Protein AF-A0A376ZEQ1-F1 (afdb_monomer)

Radius of gyration: 21.0 Å; Cα contacts (8 Å, |Δi|>4): 252; chains: 1; bounding box: 46×49×66 Å

InterPro domains:
  IPR057545 Protein-arginine N-acetylglucosaminyltransferase SseK/NleB [PF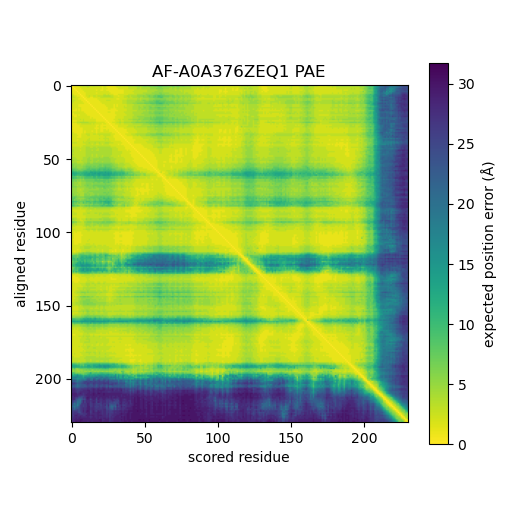24688] (1-207)

Organism: Escherichia coli (NCBI:txid562)

Nearest PDB structures (foldseek):
  6aci-assembly1_A  TM=9.675E-01  e=4.247E-22  Escherichia coli O127:H6 str. E2348/69
  5h60-assembly1_A  TM=9.487E-01  e=3.099E-20  Escherichia coli
  6dus-assembly1_A  TM=9.358E-01  e=6.797E-20  Salmonella ent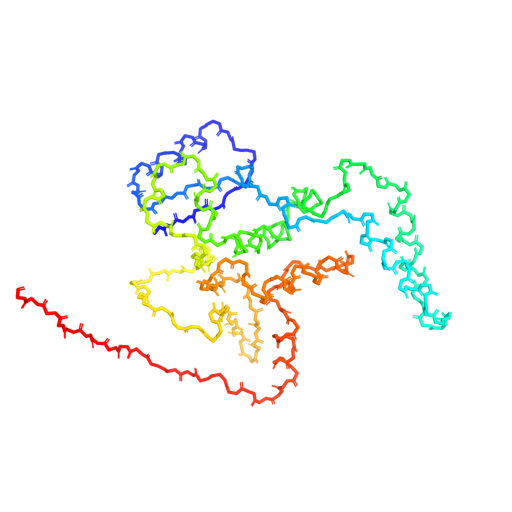erica subsp. enterica serovar Typhimurium str. SL1344
  7ym7-assembly1_A  TM=9.327E-01  e=6.797E-20  Salmonella enterica
  7ym7-assembly2_B  TM=9.592E-01  e=1.661E-17  Salmonella enterica

pLDDT: mean 82.69, std 20.68, range [21.88, 97.75]

Secondary structure (DSSP, 8-state):
-EEEEE-S---HHHHHHHHHHHHH-TTEEEEEGGGS--GGG---HHHHHHHHHHHHHTS-GGG--HHHHHHHHHHHHH--TTT--HHHHHHT--SHHHHHHHHHHHHHHTTHHHHTS--GGGTT--TTEEEEEE-TT----S-------GGGEEEEEEEETTEEEEEEEEEEEEETT-HHHHHHHHHHHH-TT--GGGGSS-HHHHHHTT-TT-----------------

Mean predicted aligned error: 8.49 Å

Sequence (230 aa):
MIGIFVDGDFSVNQKTAFSKLERDFENVMIIYREDVDFSMYDRKLSDIYHDIICEQRLRTEDKRDEYLLNLLEKELREISKAQDSLISMYAKKRNHAWFDFFRNLALLKAGEIFRCTYNTKNHGISFGEGCIYLDMDMILTGKLGTIYAPDGISMHVDRRNDSVNIENSAIIVNRSNHPALLEGLSFMHSKVDAHPIMMVWGKELRNILILHHCIIIIIFVTLLSLTTLI

Foldseek 3Di:
DAEDEDEDDDDPVRVVVQVVVCVVDVPYDYFYPVLDDLVVLKAFVLVLLVVVLVVLVPDDPVPHPPVSNVVSVVCNVPDDPQRRIPLSVLCPDDDVLVVLQVVLSCQLCALVSRVSDPDPSNVPRDAFAGHKAAAPPPDDPDDPPDDDDVLQKDFDWDDDPPDTDTFHRIIIGGTHNRVLLVQLSVVVSNDPPDRSRCSNCHPVVVVVVVDDDDDDDDDDDDDDDDDDDD

Solvent-accessible surface area (backbone atoms only — not comparable to full-atom values): 13918 Å² total; per-residue (Å²): 125,45,79,46,79,42,81,77,96,68,51,72,68,54,54,52,49,51,57,44,49,35,68,78,31,80,55,40,42,82,41,50,56,88,62,48,88,57,69,93,77,50,47,45,45,56,59,38,42,50,52,49,48,53,58,41,68,72,40,57,78,96,72,36,58,64,66,59,45,56,50,42,57,49,50,59,73,69,60,45,83,93,55,46,25,49,56,56,53,38,71,71,48,92,50,70,61,27,54,40,40,52,51,52,53,46,47,35,37,17,32,46,52,59,65,52,45,97,57,82,81,50,79,85,67,53,88,57,28,28,38,76,49,65,40,95,83,66,80,78,90,67,85,83,77,86,82,87,43,70,101,33,46,48,64,32,71,48,72,60,91,94,45,78,43,84,41,84,54,25,39,36,35,57,28,32,59,38,65,55,52,49,48,9,49,52,49,48,60,70,37,95,84,59,56,43,71,52,20,78,46,13,73,68,55,52,51,56,71,67,44,82,85,72,85,78,81,80,90,86,84,90,82,87,81,90,83,80,94,129

Structure (mmCIF, N/CA/C/O backbone):
data_AF-A0A376ZEQ1-F1
#
_entry.id   AF-A0A376ZEQ1-F1
#
loop_
_atom_site.group_PDB
_atom_site.id
_atom_site.type_symbol
_atom_site.label_atom_id
_atom_site.label_alt_id
_atom_site.label_comp_id
_atom_site.label_asym_id
_atom_site.label_entity_id
_atom_site.label_seq_id
_atom_site.pdbx_PDB_ins_code
_atom_site.Cartn_x
_atom_site.Cartn_y
_atom_site.Cartn_z
_atom_site.occupancy
_atom_site.B_iso_or_equiv
_atom_site.auth_seq_id
_atom_site.auth_comp_id
_atom_site.auth_asym_id
_atom_site.auth_atom_id
_atom_site.pdbx_PDB_model_num
ATOM 1 N N . MET A 1 1 ? -10.058 -5.603 17.075 1.00 87.06 1 MET A N 1
ATOM 2 C CA . MET A 1 1 ? -9.401 -4.283 16.968 1.00 87.06 1 MET A CA 1
ATOM 3 C C . MET A 1 1 ? -9.860 -3.610 15.683 1.00 87.06 1 MET A C 1
ATOM 5 O O . MET A 1 1 ? -10.092 -4.323 14.715 1.00 87.06 1 MET A O 1
ATOM 9 N N . ILE A 1 2 ? -10.029 -2.288 15.683 1.00 91.62 2 ILE A N 1
ATOM 10 C CA . ILE A 1 2 ? -10.367 -1.458 14.517 1.00 91.62 2 ILE A CA 1
ATOM 11 C C . ILE A 1 2 ? -9.251 -0.422 14.370 1.00 91.62 2 ILE A C 1
ATOM 13 O O . ILE A 1 2 ? -9.109 0.462 15.212 1.00 91.62 2 ILE A O 1
ATOM 17 N N . GLY A 1 3 ? -8.435 -0.563 13.328 1.00 92.12 3 GLY A N 1
ATOM 18 C CA . GLY A 1 3 ? -7.351 0.368 13.024 1.00 92.12 3 GLY A CA 1
ATOM 19 C C . GLY A 1 3 ? -7.810 1.423 12.030 1.00 92.12 3 GLY A C 1
ATOM 20 O O . GLY A 1 3 ? -8.368 1.081 10.992 1.00 92.12 3 GLY A O 1
ATOM 21 N N . ILE A 1 4 ? -7.554 2.692 12.333 1.00 94.44 4 ILE A N 1
ATOM 22 C CA . ILE A 1 4 ? -7.770 3.812 11.419 1.00 94.44 4 ILE A CA 1
ATOM 23 C C . ILE A 1 4 ? -6.392 4.323 11.011 1.00 94.44 4 ILE A C 1
ATOM 25 O O . ILE A 1 4 ? -5.702 4.987 11.786 1.00 94.44 4 ILE A O 1
ATOM 29 N N . PHE A 1 5 ? -5.982 3.961 9.799 1.00 93.81 5 PHE A N 1
ATOM 30 C CA . PHE A 1 5 ? -4.706 4.364 9.223 1.00 93.81 5 PHE A CA 1
ATOM 31 C C . PHE A 1 5 ? -4.822 5.770 8.630 1.00 93.81 5 PHE A C 1
ATOM 33 O O . PHE A 1 5 ? -5.616 5.998 7.717 1.00 93.81 5 PHE A O 1
ATOM 40 N N . VAL A 1 6 ? -4.056 6.718 9.168 1.00 93.06 6 VAL A N 1
ATOM 41 C CA . VAL A 1 6 ? -4.158 8.144 8.842 1.00 93.06 6 VAL A CA 1
ATOM 42 C C . VAL A 1 6 ? -2.819 8.722 8.411 1.00 93.06 6 VAL A C 1
ATOM 44 O O . VAL A 1 6 ? -1.751 8.288 8.839 1.00 93.06 6 VAL A O 1
ATOM 47 N N . ASP A 1 7 ? -2.883 9.755 7.585 1.00 91.12 7 ASP A N 1
ATOM 48 C CA . ASP A 1 7 ? -1.730 10.531 7.155 1.00 91.12 7 ASP A CA 1
ATOM 49 C C . ASP A 1 7 ? -2.173 11.951 6.807 1.00 91.12 7 ASP A C 1
ATOM 51 O O . ASP A 1 7 ? -3.304 12.167 6.363 1.00 91.12 7 ASP A O 1
ATOM 55 N N . GLY A 1 8 ? -1.282 12.910 7.006 1.00 89.00 8 GLY A N 1
ATOM 56 C CA . GLY A 1 8 ? -1.544 14.318 6.769 1.00 89.00 8 GLY A CA 1
ATOM 57 C C . GLY A 1 8 ? -0.894 15.219 7.809 1.00 89.00 8 GLY A C 1
ATOM 58 O O . GLY A 1 8 ? -0.526 14.797 8.906 1.00 89.00 8 GLY A O 1
ATOM 59 N N . ASP A 1 9 ? -0.796 16.498 7.458 1.00 92.38 9 ASP A N 1
ATOM 60 C CA . ASP A 1 9 ? -0.344 17.546 8.369 1.00 92.38 9 ASP A CA 1
ATOM 61 C C . ASP A 1 9 ? -1.482 17.925 9.332 1.00 92.38 9 ASP A C 1
ATOM 63 O O . ASP A 1 9 ? -2.241 18.874 9.119 1.00 92.38 9 ASP A O 1
ATOM 67 N N . PHE A 1 10 ? -1.680 17.088 10.352 1.00 93.06 10 PHE A N 1
ATOM 68 C CA . PHE A 1 10 ?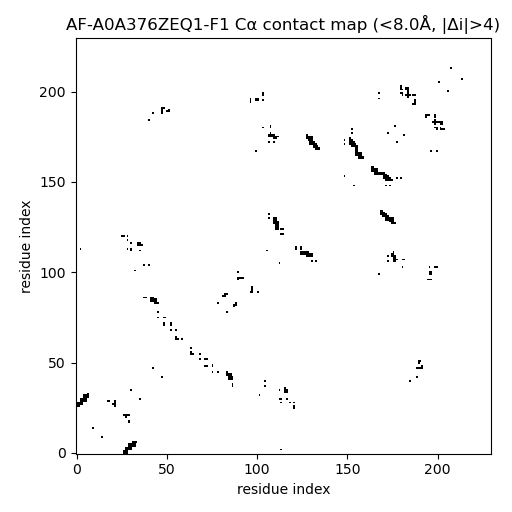 -2.728 17.278 11.347 1.00 93.06 10 PHE A CA 1
ATOM 69 C C . PHE A 1 10 ? -2.304 18.286 12.416 1.00 93.06 10 PHE A C 1
ATOM 71 O O . PHE A 1 10 ? -1.304 18.105 13.116 1.00 93.06 10 PHE A O 1
ATOM 78 N N . SER A 1 11 ? -3.148 19.291 12.635 1.00 96.50 11 SER A N 1
ATOM 79 C CA . SER A 1 11 ? -3.031 20.223 13.757 1.00 96.50 11 SER A CA 1
ATOM 80 C C . SER A 1 11 ? -3.104 19.513 15.115 1.00 96.50 11 SER A C 1
ATOM 82 O O . SER A 1 11 ? -3.676 18.428 15.258 1.00 96.50 11 SER A O 1
ATOM 84 N N . VAL A 1 12 ? -2.610 20.183 16.161 1.00 96.88 12 VAL A N 1
ATOM 85 C CA . VAL A 1 12 ? -2.694 19.700 17.553 1.00 96.88 12 VAL A CA 1
ATOM 86 C C . VAL A 1 12 ? -4.138 19.373 17.956 1.00 96.88 12 VAL A C 1
ATOM 88 O O . VAL A 1 12 ? -4.383 18.355 18.603 1.00 96.88 12 VAL A O 1
ATOM 91 N N . ASN A 1 13 ? -5.109 20.184 17.527 1.00 97.75 13 ASN A N 1
ATOM 92 C CA . ASN A 1 13 ? -6.523 19.961 17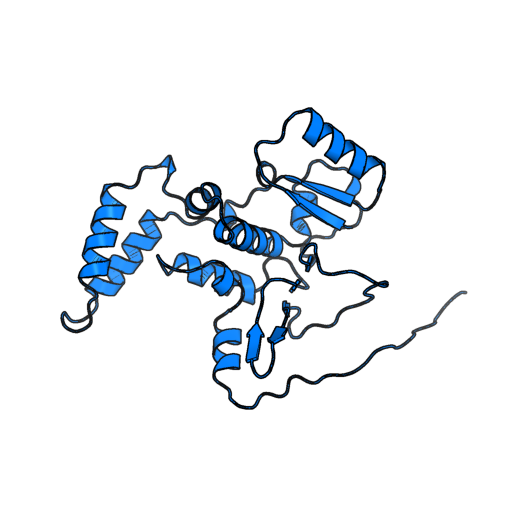.833 1.00 97.75 13 ASN A CA 1
ATOM 93 C C . ASN A 1 13 ? -7.077 18.709 17.138 1.00 97.75 13 ASN A C 1
ATOM 95 O O . ASN A 1 13 ? -7.833 17.960 17.753 1.00 97.75 13 ASN A O 1
ATOM 99 N N . GLN A 1 14 ? -6.672 18.441 15.891 1.00 95.19 14 GLN A N 1
ATOM 100 C CA . GLN A 1 14 ? -7.052 17.213 15.182 1.00 95.19 14 GLN A CA 1
ATOM 101 C C . GLN A 1 14 ? -6.444 15.976 15.850 1.00 95.19 14 GLN A C 1
ATOM 103 O O . GLN A 1 14 ? -7.169 15.023 16.128 1.00 95.19 14 GLN A O 1
ATOM 108 N N . LYS A 1 15 ? -5.154 16.017 16.212 1.00 94.81 15 LYS A N 1
ATOM 109 C CA . LYS A 1 15 ? -4.507 14.925 16.964 1.00 94.81 15 LYS A CA 1
ATOM 110 C C . LYS A 1 15 ? -5.169 14.701 18.331 1.00 94.81 15 LYS A C 1
ATOM 112 O O . LYS A 1 15 ? -5.399 13.566 18.728 1.00 94.81 15 LYS A O 1
ATOM 117 N N . THR A 1 16 ? -5.578 15.774 19.011 1.00 97.19 16 THR A N 1
ATOM 118 C CA . THR A 1 16 ? -6.338 15.689 20.273 1.00 97.19 16 THR A CA 1
ATOM 119 C C . THR A 1 16 ? -7.706 15.028 20.075 1.00 97.19 16 THR A C 1
ATOM 121 O O . THR A 1 16 ? -8.135 14.232 20.913 1.00 97.19 16 THR A O 1
ATOM 124 N N . ALA A 1 17 ? -8.393 15.321 18.966 1.00 96.62 17 ALA A N 1
ATOM 125 C CA . ALA A 1 17 ? -9.656 14.674 18.618 1.00 96.62 17 ALA A CA 1
ATOM 126 C C . ALA A 1 17 ? -9.471 13.177 18.318 1.00 96.62 17 ALA A C 1
ATOM 128 O O . ALA A 1 17 ? -10.264 12.367 18.792 1.00 96.62 17 ALA A O 1
ATOM 129 N N . PHE A 1 18 ? -8.394 12.797 17.624 1.00 94.31 18 PHE A N 1
ATOM 130 C CA . PHE A 1 18 ? -8.013 11.397 17.418 1.00 94.31 18 PHE A CA 1
ATOM 131 C C . PHE A 1 18 ? -7.769 10.664 18.743 1.00 94.31 18 PHE A C 1
ATOM 133 O O . PHE A 1 18 ? -8.375 9.623 18.983 1.00 94.31 18 PHE A O 1
ATOM 140 N N . SER A 1 19 ? -7.008 11.252 19.669 1.00 93.56 19 SER A N 1
ATOM 141 C CA . SER A 1 19 ? -6.815 10.666 21.004 1.00 93.56 19 SER A CA 1
ATOM 142 C C . SER A 1 19 ? -8.103 10.615 21.833 1.00 93.56 19 SER A C 1
ATOM 144 O O . SER A 1 19 ? -8.251 9.769 22.714 1.00 93.56 19 SER A O 1
ATOM 146 N N . LYS A 1 20 ? -9.057 11.526 21.602 1.00 96.19 20 LYS A N 1
ATOM 147 C CA . LYS A 1 20 ? -10.392 11.420 22.202 1.00 96.19 20 LYS A CA 1
ATOM 148 C C . LYS A 1 20 ? -11.159 10.232 21.616 1.00 96.19 20 LYS A C 1
ATOM 150 O O . LYS A 1 20 ? -11.695 9.462 22.399 1.00 96.19 20 LYS A O 1
ATOM 155 N N . LEU A 1 21 ? -11.137 10.037 20.297 1.00 93.62 21 LEU A N 1
ATOM 156 C CA . LEU A 1 21 ? -11.783 8.894 19.645 1.00 93.62 21 LEU A CA 1
ATOM 157 C C . LEU A 1 21 ? -11.259 7.556 20.188 1.00 93.62 21 LEU A C 1
ATOM 159 O O . LEU A 1 21 ? -12.050 6.674 20.503 1.00 93.62 21 LEU A O 1
ATOM 163 N N . GLU A 1 22 ? -9.943 7.423 20.370 1.00 91.94 22 GLU A N 1
ATOM 164 C CA . GLU A 1 22 ? -9.367 6.219 20.982 1.00 91.94 22 GLU A CA 1
ATOM 165 C C . GLU A 1 22 ? -9.809 6.036 22.439 1.00 91.94 22 GLU A C 1
ATOM 167 O O . GLU A 1 22 ? -9.972 4.910 22.893 1.00 91.94 22 GLU A O 1
ATOM 172 N N . ARG A 1 23 ? -10.014 7.106 23.212 1.00 92.94 23 ARG A N 1
ATOM 173 C CA . ARG A 1 23 ? -10.520 6.977 24.591 1.00 92.94 23 ARG A CA 1
ATOM 174 C C . ARG A 1 23 ? -12.000 6.612 24.635 1.00 92.94 23 ARG A C 1
ATOM 176 O O . ARG A 1 23 ? -12.388 5.819 25.485 1.00 92.94 23 ARG A O 1
ATOM 183 N N . ASP A 1 24 ? -12.791 7.178 23.730 1.00 96.38 24 ASP A N 1
ATOM 184 C CA . ASP A 1 24 ? -14.235 6.956 23.659 1.00 96.38 24 ASP A CA 1
ATOM 185 C C . ASP A 1 24 ? -14.558 5.529 23.164 1.00 96.38 24 ASP A C 1
ATOM 187 O O . ASP A 1 24 ? -15.575 4.958 23.557 1.00 96.38 24 ASP A O 1
ATOM 191 N N . PHE A 1 25 ? -13.676 4.922 22.356 1.00 91.56 25 PHE A N 1
ATOM 192 C CA . PHE A 1 25 ? -13.840 3.565 21.827 1.00 91.56 25 PHE A CA 1
ATOM 193 C C . PHE A 1 25 ? -12.608 2.693 22.095 1.00 91.56 25 PHE A C 1
ATOM 195 O O . PHE A 1 25 ? -11.565 2.814 21.449 1.00 91.56 25 PHE A O 1
ATOM 202 N N . GLU A 1 26 ? -12.738 1.753 23.034 1.00 88.88 26 GLU A N 1
ATOM 203 C CA . GLU A 1 26 ? -11.629 0.908 23.493 1.00 88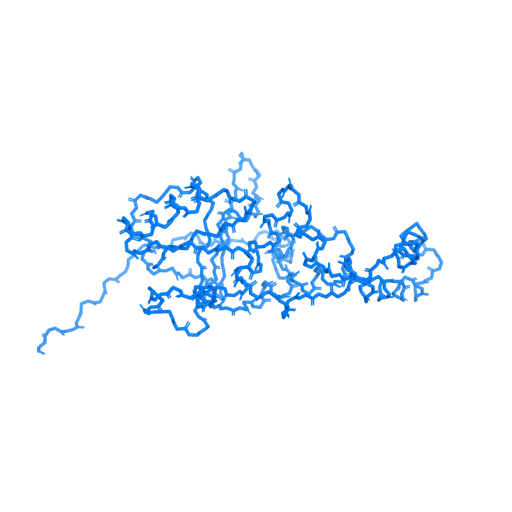.88 26 GLU A CA 1
ATOM 204 C C . GLU A 1 26 ? -10.968 0.119 22.355 1.00 88.88 26 GLU A C 1
ATOM 206 O O 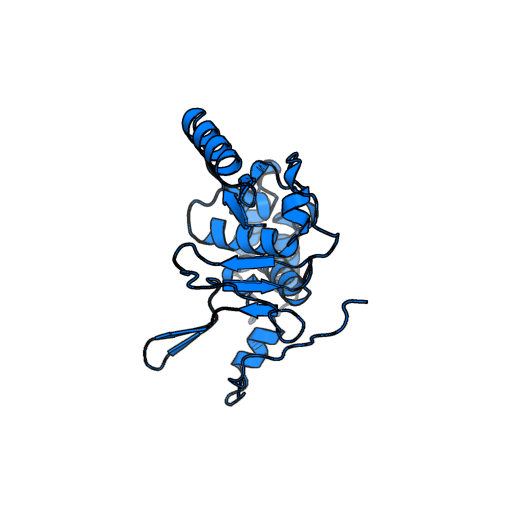. GLU A 1 26 ? -9.743 0.061 22.276 1.00 88.88 26 GLU A O 1
ATOM 211 N N . ASN A 1 27 ? -11.768 -0.411 21.432 1.00 87.38 27 ASN A N 1
ATOM 212 C CA . ASN A 1 27 ? -11.316 -1.227 20.310 1.00 87.38 27 ASN A CA 1
ATOM 213 C C . ASN A 1 27 ? -10.811 -0.423 19.098 1.00 87.38 27 ASN A C 1
ATOM 215 O O . ASN A 1 27 ? -10.426 -1.060 18.115 1.00 87.38 27 ASN A O 1
ATOM 219 N N . VAL A 1 28 ? -10.832 0.916 19.141 1.00 89.62 28 VAL A N 1
ATOM 220 C CA . VAL A 1 28 ? -10.322 1.798 18.079 1.00 89.62 28 VAL A CA 1
ATOM 221 C C . VAL A 1 28 ? -8.880 2.206 18.366 1.00 89.62 28 VAL A C 1
ATOM 223 O O . VAL A 1 28 ? -8.526 2.553 19.499 1.00 89.62 28 VAL A O 1
ATOM 226 N N . MET A 1 29 ? -8.069 2.187 17.309 1.00 90.00 29 MET A N 1
ATOM 227 C CA . MET A 1 29 ? -6.676 2.617 17.308 1.00 90.00 29 MET A CA 1
ATOM 228 C C . MET A 1 29 ? -6.391 3.521 16.111 1.00 90.00 29 MET A C 1
ATOM 230 O O . MET A 1 29 ? -6.713 3.169 14.976 1.00 90.00 29 MET A O 1
ATOM 234 N N . ILE A 1 30 ? -5.757 4.662 16.364 1.00 91.00 30 ILE A N 1
ATOM 235 C CA . ILE A 1 30 ? -5.275 5.573 15.325 1.00 91.00 30 ILE A CA 1
ATOM 236 C C . ILE A 1 30 ? -3.830 5.207 14.999 1.00 91.00 30 ILE A C 1
ATOM 238 O O . ILE A 1 30 ? -2.986 5.119 15.887 1.00 91.00 30 ILE A O 1
ATOM 242 N N . ILE A 1 31 ? -3.549 4.985 13.718 1.00 91.88 31 ILE A N 1
ATOM 243 C CA . ILE A 1 31 ? -2.233 4.568 13.233 1.00 91.88 31 ILE A CA 1
ATOM 244 C C . ILE A 1 31 ? -1.753 5.620 12.242 1.00 91.88 31 ILE A C 1
ATOM 246 O O . ILE A 1 31 ? -2.254 5.691 11.120 1.00 91.88 31 ILE A O 1
ATOM 250 N N . TYR A 1 32 ? -0.794 6.448 12.646 1.00 91.88 32 TYR A N 1
ATOM 251 C CA . TYR A 1 32 ? -0.197 7.425 11.742 1.00 91.88 32 TYR A CA 1
ATOM 252 C C . TYR A 1 32 ? 0.788 6.726 10.806 1.00 91.88 32 TYR A C 1
ATOM 254 O O . TYR A 1 32 ? 1.652 5.973 11.250 1.00 91.88 32 TYR A O 1
ATOM 262 N N . ARG A 1 33 ? 0.706 7.014 9.505 1.00 91.75 33 ARG A N 1
ATOM 263 C CA . ARG A 1 33 ? 1.632 6.495 8.485 1.00 91.75 33 ARG A CA 1
ATOM 264 C C . ARG A 1 33 ? 3.095 6.806 8.813 1.00 91.75 33 ARG A C 1
ATOM 266 O O . ARG A 1 33 ? 3.965 6.011 8.482 1.00 91.75 33 ARG A O 1
ATOM 273 N N . GLU A 1 34 ? 3.361 7.941 9.460 1.00 90.50 34 GLU A N 1
ATOM 274 C CA . GLU A 1 34 ? 4.698 8.364 9.920 1.00 90.50 34 GLU A CA 1
ATOM 275 C C . GLU A 1 34 ? 5.294 7.468 11.000 1.00 90.50 34 GLU A C 1
ATOM 277 O O . GLU A 1 34 ? 6.513 7.333 11.055 1.00 90.50 34 GLU A O 1
ATOM 282 N N . ASP A 1 35 ? 4.450 6.824 11.803 1.00 91.25 35 ASP A N 1
ATOM 283 C CA . ASP A 1 35 ? 4.882 5.993 12.927 1.00 91.25 35 ASP A CA 1
ATOM 284 C C . ASP A 1 35 ? 5.135 4.534 12.506 1.00 91.25 35 ASP A C 1
ATOM 286 O O . ASP A 1 35 ? 5.587 3.717 13.307 1.00 91.25 35 ASP A O 1
ATOM 290 N N . VAL A 1 36 ? 4.840 4.179 11.250 1.00 91.94 36 VAL A N 1
ATOM 291 C CA . VAL A 1 36 ? 4.987 2.815 10.735 1.00 91.94 36 VAL A CA 1
ATOM 292 C C . VAL A 1 36 ? 6.224 2.708 9.851 1.00 91.94 36 VAL A C 1
ATOM 294 O O . VAL A 1 36 ? 6.323 3.339 8.799 1.00 91.94 36 VAL A O 1
ATOM 297 N N . ASP A 1 37 ? 7.149 1.830 10.240 1.00 94.25 37 ASP A N 1
ATOM 298 C CA . ASP A 1 37 ? 8.318 1.516 9.425 1.00 94.25 37 ASP A CA 1
ATOM 299 C C . ASP A 1 37 ? 7.955 0.584 8.257 1.00 94.25 37 ASP A C 1
ATOM 301 O O . ASP A 1 37 ? 7.663 -0.607 8.426 1.00 94.25 37 ASP A O 1
ATOM 305 N N . PHE A 1 38 ? 8.000 1.134 7.046 1.00 95.88 38 PHE A N 1
ATOM 306 C CA . PHE A 1 38 ? 7.814 0.402 5.795 1.00 95.88 38 PHE A CA 1
ATOM 307 C C . PHE A 1 38 ? 9.124 0.147 5.034 1.00 95.88 38 PHE A C 1
ATOM 309 O O . PHE A 1 38 ? 9.074 -0.401 3.936 1.00 95.88 38 PHE A O 1
ATOM 316 N N . SER A 1 39 ? 10.287 0.503 5.593 1.00 95.50 39 SER A N 1
ATOM 317 C CA . SER A 1 39 ? 11.588 0.460 4.902 1.00 95.50 39 SER A CA 1
ATOM 318 C C . SER A 1 39 ? 11.937 -0.912 4.318 1.00 95.50 39 SER A C 1
ATOM 320 O O . SER A 1 39 ? 12.527 -0.988 3.245 1.00 95.50 39 SER A O 1
ATOM 322 N N . MET A 1 40 ? 11.499 -2.000 4.961 1.00 96.06 40 MET A N 1
ATOM 323 C CA . MET A 1 40 ? 11.687 -3.372 4.469 1.00 96.06 40 MET A CA 1
ATOM 324 C C . MET A 1 40 ? 11.015 -3.665 3.114 1.00 96.06 40 MET A C 1
ATOM 326 O O . MET A 1 40 ? 11.365 -4.647 2.466 1.00 96.06 40 MET A O 1
ATOM 330 N N . TYR A 1 41 ? 10.043 -2.849 2.697 1.00 97.00 41 TYR A N 1
ATOM 331 C CA . TYR A 1 41 ? 9.339 -2.969 1.415 1.00 97.00 41 TYR A CA 1
ATOM 332 C C . TYR A 1 41 ? 9.831 -1.965 0.368 1.00 97.00 41 TYR A C 1
ATOM 334 O O . TYR A 1 41 ? 9.333 -1.952 -0.763 1.00 97.00 41 TYR A O 1
ATOM 342 N N . ASP A 1 42 ? 10.761 -1.088 0.745 1.00 97.25 42 ASP A N 1
ATOM 343 C CA . ASP A 1 42 ? 11.264 -0.059 -0.147 1.00 97.25 42 ASP A CA 1
ATOM 344 C C . ASP A 1 42 ? 12.222 -0.638 -1.187 1.00 97.25 42 ASP A C 1
ATOM 346 O O . ASP A 1 42 ? 12.859 -1.675 -0.995 1.00 97.25 42 ASP A O 1
ATOM 350 N N . ARG A 1 43 ? 12.350 0.084 -2.295 1.00 96.38 43 ARG A N 1
ATOM 351 C CA . ARG A 1 43 ? 13.373 -0.159 -3.303 1.00 96.38 43 ARG A CA 1
ATOM 352 C C . ARG A 1 43 ? 13.817 1.178 -3.874 1.00 96.38 43 ARG A C 1
ATOM 354 O O . ARG A 1 43 ? 12.990 2.058 -4.119 1.00 96.38 43 ARG A O 1
ATOM 361 N N . LYS A 1 44 ? 15.122 1.334 -4.088 1.00 96.56 44 LYS A N 1
ATOM 362 C CA . LYS A 1 44 ? 15.671 2.521 -4.748 1.00 96.56 44 LYS A CA 1
ATOM 363 C C . LYS A 1 44 ? 15.151 2.607 -6.173 1.00 96.56 44 LYS A C 1
ATOM 365 O O . LYS A 1 44 ? 15.164 1.614 -6.896 1.00 96.56 44 LYS A O 1
ATOM 370 N N . LEU A 1 45 ? 14.722 3.794 -6.581 1.00 95.38 45 LEU A N 1
ATOM 371 C CA . LEU A 1 45 ? 14.267 4.030 -7.948 1.00 95.38 45 LEU A CA 1
ATOM 372 C C . LEU A 1 45 ? 15.427 3.889 -8.936 1.00 95.38 45 LEU A C 1
ATOM 374 O O . LEU A 1 45 ? 15.231 3.365 -10.026 1.00 95.38 45 LEU A O 1
ATOM 378 N N . SER A 1 46 ? 16.637 4.286 -8.536 1.00 95.94 46 SER A N 1
ATOM 379 C CA . SER A 1 46 ? 17.849 4.134 -9.341 1.00 95.94 46 SER A CA 1
ATOM 380 C C . SER A 1 46 ? 18.123 2.673 -9.714 1.00 95.94 46 SER A C 1
ATOM 382 O O . SER A 1 46 ? 18.395 2.394 -10.882 1.00 95.94 46 SER A O 1
ATOM 384 N N . ASP A 1 47 ? 17.958 1.740 -8.769 1.00 96.50 47 ASP A N 1
ATOM 385 C CA . ASP A 1 47 ? 18.087 0.299 -9.021 1.00 96.50 47 ASP A CA 1
ATOM 386 C C . ASP A 1 47 ? 17.006 -0.193 -10.000 1.00 96.50 47 ASP A C 1
ATOM 388 O O . ASP A 1 47 ? 17.301 -0.942 -10.927 1.00 96.50 47 ASP A O 1
ATOM 392 N N . ILE A 1 48 ? 15.757 0.266 -9.839 1.00 95.25 48 ILE A N 1
ATOM 393 C CA . ILE A 1 48 ? 14.643 -0.083 -10.742 1.00 95.25 48 ILE A CA 1
ATOM 394 C C . ILE A 1 48 ? 14.925 0.413 -12.166 1.00 95.25 48 ILE A C 1
ATOM 396 O O . ILE A 1 48 ? 14.769 -0.332 -13.133 1.00 95.25 48 ILE A O 1
ATOM 400 N N . TYR A 1 49 ? 15.348 1.670 -12.307 1.00 95.38 49 TYR A N 1
ATOM 401 C CA . TYR A 1 49 ? 15.648 2.269 -13.607 1.00 95.38 49 TYR A CA 1
ATOM 402 C C . TYR A 1 49 ? 16.815 1.556 -14.281 1.00 95.38 49 TYR A C 1
ATOM 404 O O . TYR A 1 49 ? 16.738 1.255 -15.471 1.00 95.38 49 TYR A O 1
ATOM 412 N N . HIS A 1 50 ? 17.871 1.254 -13.522 1.00 95.88 50 HIS A N 1
ATOM 413 C CA . HIS A 1 50 ? 19.039 0.547 -14.028 1.00 95.88 50 HIS A CA 1
ATOM 414 C C . HIS A 1 50 ? 18.677 -0.847 -14.559 1.00 95.88 50 HIS A C 1
ATOM 416 O O . HIS A 1 50 ? 19.056 -1.184 -15.681 1.00 95.88 50 HIS A O 1
ATOM 422 N N . ASP A 1 51 ? 17.896 -1.627 -13.807 1.00 95.81 51 ASP A N 1
ATOM 423 C CA . ASP A 1 51 ? 17.453 -2.958 -14.237 1.00 95.81 51 ASP A CA 1
ATOM 424 C C . ASP A 1 51 ? 16.656 -2.896 -15.547 1.00 95.81 51 ASP A C 1
ATOM 426 O O . ASP A 1 51 ? 16.947 -3.636 -16.488 1.00 95.81 51 ASP A O 1
ATOM 430 N N . ILE A 1 52 ? 15.709 -1.960 -15.660 1.00 94.00 52 ILE A N 1
ATOM 431 C CA . ILE A 1 52 ? 14.879 -1.817 -16.865 1.00 94.00 52 ILE A CA 1
ATOM 432 C C . ILE A 1 52 ? 15.713 -1.343 -18.062 1.00 94.00 52 ILE A C 1
ATOM 434 O O . ILE A 1 52 ? 15.524 -1.832 -19.176 1.00 94.00 52 ILE A O 1
ATOM 438 N N . ILE A 1 53 ? 16.667 -0.428 -17.857 1.00 95.25 53 ILE A N 1
ATOM 439 C CA . ILE A 1 53 ? 17.621 -0.007 -18.896 1.00 95.25 53 ILE A CA 1
ATOM 440 C C . ILE A 1 53 ? 18.423 -1.215 -19.398 1.00 95.25 53 ILE A C 1
ATOM 442 O O . ILE A 1 53 ? 18.554 -1.408 -20.611 1.00 95.25 53 ILE A O 1
ATOM 446 N N . CYS A 1 54 ? 18.937 -2.049 -18.489 1.00 95.31 54 CYS A N 1
ATOM 447 C CA . CYS A 1 54 ? 19.640 -3.281 -18.841 1.00 95.31 54 CYS A CA 1
ATOM 448 C C . CYS A 1 54 ? 18.743 -4.233 -19.643 1.00 95.31 54 CYS A C 1
ATOM 450 O O . CYS A 1 54 ? 19.155 -4.696 -20.708 1.00 95.31 54 CYS A O 1
ATOM 452 N N . GLU A 1 55 ? 17.507 -4.473 -19.200 1.00 93.62 55 GLU A N 1
ATOM 453 C CA . GLU A 1 55 ? 16.546 -5.318 -19.918 1.00 93.62 55 GLU A CA 1
ATOM 454 C C . GLU A 1 55 ? 16.223 -4.794 -21.322 1.00 93.62 55 GLU A C 1
ATOM 456 O O . GLU A 1 55 ? 16.157 -5.578 -22.270 1.00 93.62 55 GLU A O 1
ATOM 461 N N . GLN A 1 56 ? 16.040 -3.481 -21.490 1.00 93.25 56 GLN A N 1
ATOM 462 C CA . GLN A 1 56 ? 15.787 -2.866 -22.798 1.00 93.25 56 GLN A CA 1
ATOM 463 C C . GLN A 1 56 ? 16.993 -3.010 -23.732 1.00 93.25 56 GLN A C 1
ATOM 465 O O . GLN A 1 56 ? 16.834 -3.321 -24.913 1.00 93.25 56 GLN A O 1
ATOM 470 N N . ARG A 1 57 ? 18.214 -2.850 -23.212 1.00 93.25 57 ARG A N 1
ATOM 471 C CA . ARG A 1 57 ? 19.452 -2.995 -23.997 1.00 93.25 57 ARG A CA 1
ATOM 472 C C . ARG A 1 57 ? 19.723 -4.432 -24.446 1.00 93.25 57 ARG A C 1
ATOM 474 O O . ARG A 1 57 ? 20.378 -4.617 -25.467 1.00 93.25 57 ARG A O 1
ATOM 481 N N . LEU A 1 58 ? 19.194 -5.434 -23.740 1.00 95.19 58 LEU A N 1
ATOM 482 C CA . LEU A 1 58 ? 19.248 -6.840 -24.163 1.00 95.19 58 LEU A CA 1
ATOM 483 C C . LEU A 1 58 ? 18.303 -7.157 -25.336 1.00 95.19 58 LEU A C 1
ATOM 485 O O . LEU A 1 58 ? 18.441 -8.208 -25.965 1.00 95.19 58 LEU A O 1
ATOM 489 N N . ARG A 1 59 ? 17.342 -6.277 -25.645 1.00 93.56 59 ARG A N 1
ATOM 490 C CA . ARG A 1 59 ? 16.426 -6.443 -26.781 1.00 93.56 59 ARG A CA 1
ATOM 491 C C . ARG A 1 59 ? 17.088 -6.005 -28.087 1.00 93.56 59 ARG A C 1
ATOM 493 O O . ARG A 1 59 ? 17.936 -5.107 -28.116 1.00 93.56 59 ARG A O 1
ATOM 500 N N . THR A 1 60 ? 16.643 -6.621 -29.179 1.00 93.69 60 THR A N 1
ATOM 501 C CA . THR A 1 60 ? 16.953 -6.172 -30.541 1.00 93.69 60 THR A CA 1
ATOM 502 C C . THR A 1 60 ? 16.396 -4.764 -30.770 1.00 93.69 60 THR A C 1
ATOM 504 O O . THR A 1 60 ? 15.405 -4.385 -30.143 1.00 93.69 60 THR A O 1
ATOM 507 N N . GLU A 1 61 ? 17.037 -3.979 -31.638 1.00 90.31 61 GLU A N 1
ATOM 508 C CA . GLU A 1 61 ? 16.683 -2.565 -31.865 1.00 90.31 61 GLU A CA 1
ATOM 509 C C . GLU A 1 61 ? 15.209 -2.378 -32.259 1.00 90.31 61 GLU A C 1
ATOM 511 O O . GLU A 1 61 ? 14.558 -1.459 -31.778 1.00 90.31 61 GLU A O 1
ATOM 516 N N . ASP A 1 62 ? 14.643 -3.301 -33.041 1.00 92.44 62 ASP A N 1
ATOM 517 C CA . ASP A 1 62 ? 13.238 -3.289 -33.470 1.00 92.44 62 ASP A CA 1
ATOM 518 C C . ASP A 1 62 ? 12.228 -3.532 -32.331 1.00 92.44 62 ASP A C 1
ATOM 520 O O . ASP A 1 62 ? 11.047 -3.218 -32.474 1.00 92.44 62 ASP A O 1
ATOM 524 N N . LYS A 1 63 ? 12.674 -4.091 -31.199 1.00 93.31 63 LYS A N 1
ATOM 525 C CA . LYS A 1 63 ? 11.844 -4.408 -30.019 1.00 93.31 63 LYS A CA 1
ATOM 526 C C . LYS A 1 63 ? 12.173 -3.548 -28.804 1.00 93.31 63 LYS A C 1
ATOM 528 O O . LYS A 1 63 ? 11.585 -3.752 -27.733 1.00 93.31 63 LYS A O 1
ATOM 533 N N . ARG A 1 64 ? 13.144 -2.645 -28.933 1.00 94.12 64 ARG A N 1
ATOM 534 C CA . ARG A 1 64 ? 13.556 -1.754 -27.856 1.00 94.12 64 ARG A CA 1
ATOM 535 C C . ARG A 1 64 ? 12.633 -0.548 -27.805 1.00 94.12 64 ARG A C 1
ATOM 537 O O . ARG A 1 64 ? 12.336 0.069 -28.822 1.00 94.12 64 ARG A O 1
ATOM 544 N N . ASP A 1 65 ? 12.197 -0.200 -26.602 1.00 94.06 65 ASP A N 1
ATOM 545 C CA . ASP A 1 65 ? 11.483 1.052 -26.381 1.00 94.06 65 ASP A CA 1
ATOM 546 C C . ASP A 1 65 ? 12.501 2.181 -26.167 1.00 94.06 65 ASP A C 1
ATOM 548 O O . ASP A 1 65 ? 12.946 2.447 -25.049 1.00 94.06 65 ASP A O 1
ATOM 552 N N . GLU A 1 66 ? 12.920 2.808 -27.268 1.00 94.31 66 GLU A N 1
ATOM 553 C CA . GLU A 1 66 ? 13.910 3.893 -27.252 1.00 94.31 66 GLU A CA 1
ATOM 554 C C . GLU A 1 66 ? 13.389 5.150 -26.535 1.00 94.31 66 GLU A C 1
ATOM 556 O O . GLU A 1 66 ? 14.171 5.909 -25.959 1.00 94.31 66 GLU A O 1
ATOM 561 N N . TYR A 1 67 ? 12.072 5.380 -26.514 1.00 93.75 67 TYR A N 1
ATOM 562 C CA . TYR A 1 67 ? 11.495 6.490 -25.754 1.00 93.75 67 TYR A CA 1
ATOM 563 C C . TYR A 1 67 ? 11.655 6.252 -24.251 1.00 93.75 67 TYR A C 1
ATOM 565 O O . TYR A 1 67 ? 12.181 7.114 -23.540 1.00 93.75 67 TYR A O 1
ATOM 573 N N . LEU A 1 68 ? 11.262 5.064 -23.782 1.00 93.06 68 LEU A N 1
ATOM 574 C CA . LEU A 1 68 ? 11.423 4.668 -22.388 1.00 93.06 68 LEU A CA 1
ATOM 575 C C . LEU A 1 68 ? 12.898 4.682 -21.976 1.00 93.06 68 LEU A C 1
ATOM 577 O O . LEU A 1 68 ? 13.220 5.208 -20.916 1.00 93.06 68 LEU A O 1
ATOM 581 N N . LEU A 1 69 ? 13.803 4.161 -22.811 1.00 94.56 69 LEU A N 1
ATOM 582 C CA . LEU A 1 69 ? 15.238 4.146 -22.517 1.00 94.56 69 LEU A CA 1
ATOM 583 C C . LEU A 1 69 ? 15.779 5.563 -22.275 1.00 94.56 69 LEU A C 1
ATOM 585 O O . LEU A 1 69 ? 16.382 5.826 -21.234 1.00 94.56 69 LEU A O 1
ATOM 589 N N . ASN A 1 70 ? 15.500 6.490 -23.196 1.00 95.44 70 ASN A N 1
ATOM 590 C CA . ASN A 1 70 ? 15.929 7.885 -23.079 1.00 95.44 70 ASN A CA 1
ATOM 591 C C . ASN A 1 70 ? 15.337 8.579 -21.843 1.00 95.44 70 ASN A C 1
ATOM 593 O O . ASN A 1 70 ? 16.027 9.358 -21.177 1.00 95.44 70 ASN A O 1
ATOM 597 N N . LEU A 1 71 ? 14.070 8.292 -21.524 1.00 95.50 71 LEU A N 1
ATOM 598 C CA . LEU A 1 71 ? 13.406 8.807 -20.329 1.00 95.50 71 LEU A CA 1
ATOM 599 C C . LEU A 1 71 ? 14.100 8.311 -19.054 1.00 95.50 71 LEU A C 1
ATOM 601 O O . LEU A 1 71 ? 14.478 9.123 -18.213 1.00 95.50 71 LEU A O 1
ATOM 605 N N . LEU A 1 72 ? 14.319 7.000 -18.926 1.00 95.38 72 LEU A N 1
ATOM 606 C CA . LEU A 1 72 ? 14.924 6.404 -17.732 1.00 95.38 72 LEU A CA 1
ATOM 607 C C . LEU A 1 72 ? 16.374 6.836 -17.532 1.00 95.38 72 LEU A C 1
ATOM 609 O O . LEU A 1 72 ? 16.788 7.098 -16.406 1.00 95.38 72 LEU A O 1
ATOM 613 N N . GLU A 1 73 ? 17.148 6.967 -18.610 1.00 96.31 73 GLU A N 1
ATOM 614 C CA . GLU A 1 73 ? 18.512 7.489 -18.523 1.00 96.31 73 GLU A CA 1
ATOM 615 C C . GLU A 1 73 ? 18.547 8.943 -18.043 1.00 96.31 73 GLU A C 1
ATOM 617 O O . GLU A 1 73 ? 19.476 9.340 -17.338 1.00 96.31 73 GLU A O 1
ATOM 622 N N . LYS A 1 74 ? 17.549 9.753 -18.415 1.00 96.12 74 LYS A N 1
ATOM 623 C CA . LYS A 1 74 ? 17.410 11.118 -17.905 1.00 96.12 74 LYS A CA 1
ATOM 624 C C . LYS A 1 74 ? 17.034 11.117 -16.423 1.00 96.12 74 LYS A C 1
ATOM 626 O O . LYS A 1 74 ? 17.732 11.759 -15.642 1.00 96.12 74 LYS A O 1
ATOM 631 N N . GLU A 1 75 ? 16.002 10.368 -16.043 1.00 94.12 75 GLU A N 1
ATOM 632 C CA . GLU A 1 75 ? 15.555 10.238 -14.648 1.00 94.12 75 GLU A CA 1
ATOM 633 C C . GLU A 1 75 ? 16.697 9.766 -13.734 1.00 94.12 75 GLU A C 1
ATOM 635 O O . GLU A 1 75 ? 16.937 10.345 -12.677 1.00 94.12 75 GLU A O 1
ATOM 640 N N . LEU A 1 76 ? 17.484 8.778 -14.173 1.00 94.88 76 LEU A N 1
ATOM 641 C CA . LEU A 1 76 ? 18.629 8.261 -13.421 1.00 94.88 76 LEU A CA 1
ATOM 642 C C . LEU A 1 76 ? 19.750 9.300 -13.232 1.00 94.88 76 LEU A C 1
ATOM 644 O O . LEU A 1 76 ? 20.443 9.269 -12.217 1.00 94.88 76 LEU A O 1
ATOM 648 N N . ARG A 1 77 ? 19.944 10.226 -14.182 1.00 95.19 77 ARG A N 1
ATOM 649 C CA . ARG A 1 77 ? 20.919 11.326 -14.046 1.00 95.19 77 ARG A CA 1
ATOM 650 C C . ARG A 1 77 ? 20.444 12.421 -13.091 1.00 95.19 77 ARG A C 1
ATOM 652 O O . ARG A 1 77 ? 21.277 13.081 -12.474 1.00 95.19 77 ARG A O 1
ATOM 659 N N . GLU A 1 78 ? 19.136 12.643 -13.014 1.00 94.94 78 GLU A N 1
ATOM 660 C CA . GLU A 1 78 ? 18.529 13.754 -12.270 1.00 94.94 78 GLU A CA 1
ATOM 661 C C . GLU A 1 78 ? 18.104 13.365 -10.844 1.00 94.94 78 GLU A C 1
ATOM 663 O O . GLU A 1 78 ? 17.908 14.243 -9.999 1.00 94.94 78 GLU A O 1
ATOM 668 N N . ILE A 1 79 ? 17.991 12.066 -10.544 1.00 93.75 79 ILE A N 1
ATOM 669 C CA . ILE A 1 79 ? 17.511 11.594 -9.245 1.00 93.75 79 ILE A CA 1
ATOM 670 C C . ILE A 1 79 ? 18.453 11.974 -8.094 1.00 93.75 79 ILE A C 1
ATOM 672 O O . ILE A 1 79 ? 19.647 11.670 -8.076 1.00 93.75 79 ILE A O 1
ATOM 676 N N . SER A 1 80 ? 17.898 12.633 -7.075 1.00 92.38 80 SER A N 1
ATOM 677 C CA . SER A 1 80 ? 18.634 12.959 -5.851 1.00 92.38 80 SER A CA 1
ATOM 678 C C . SER A 1 80 ? 18.562 11.822 -4.827 1.00 92.38 80 SER A C 1
ATOM 680 O O . SER A 1 80 ? 17.571 11.099 -4.752 1.00 92.38 80 SER A O 1
ATOM 682 N N . LYS A 1 81 ? 19.563 11.718 -3.938 1.00 87.19 81 LYS A N 1
ATOM 683 C CA . LYS A 1 81 ? 19.576 10.711 -2.853 1.00 87.19 81 LYS A CA 1
ATOM 684 C C . LYS A 1 81 ? 18.316 10.737 -1.977 1.00 87.19 81 LYS A C 1
ATOM 686 O O . LYS A 1 81 ? 17.881 9.696 -1.511 1.00 87.19 81 LYS A O 1
ATOM 691 N N . ALA A 1 82 ? 17.727 11.914 -1.757 1.00 86.81 82 ALA A N 1
ATOM 692 C CA . ALA A 1 82 ? 16.508 12.072 -0.957 1.00 86.81 82 ALA A CA 1
ATOM 693 C C . ALA A 1 82 ? 15.220 11.672 -1.706 1.00 86.81 82 ALA A C 1
ATOM 695 O O . ALA A 1 82 ? 14.142 11.621 -1.115 1.00 86.81 82 ALA A O 1
ATOM 696 N N . GLN A 1 83 ? 15.301 11.465 -3.020 1.00 87.31 83 GLN A N 1
ATOM 697 C CA . GLN A 1 83 ? 14.197 11.018 -3.872 1.00 87.31 83 GLN A CA 1
ATOM 698 C C . GLN A 1 83 ? 14.365 9.564 -4.322 1.00 87.31 83 GLN A C 1
ATOM 700 O O . GLN A 1 83 ? 13.425 9.007 -4.875 1.00 87.31 83 GLN A O 1
ATOM 705 N N . ASP A 1 84 ? 15.522 8.951 -4.066 1.00 95.25 84 ASP A N 1
ATOM 706 C CA . ASP A 1 84 ? 15.863 7.597 -4.494 1.00 95.25 84 ASP A CA 1
ATOM 707 C C . ASP A 1 84 ? 15.231 6.515 -3.605 1.00 95.25 84 ASP A C 1
ATOM 709 O O . ASP A 1 84 ? 15.904 5.763 -2.904 1.00 95.25 84 ASP A O 1
ATOM 713 N N . SER A 1 85 ? 13.901 6.493 -3.586 1.00 95.44 85 SER A N 1
ATOM 714 C CA . SER A 1 85 ? 13.088 5.579 -2.788 1.00 95.44 85 SER A CA 1
ATOM 715 C C . SER A 1 85 ? 11.676 5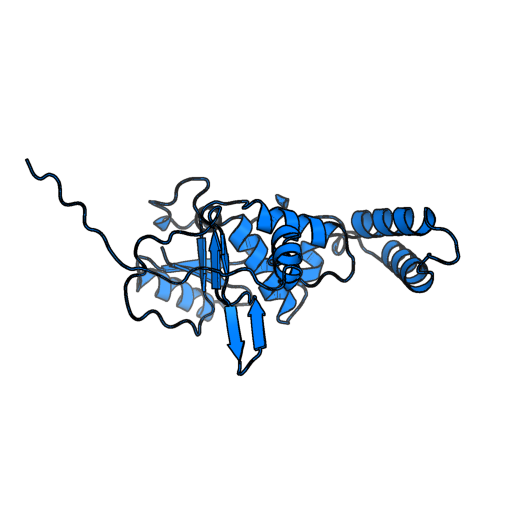.535 -3.363 1.00 95.44 85 SER A C 1
ATOM 717 O O . SER A 1 85 ? 11.025 6.575 -3.535 1.00 95.44 85 SER A O 1
ATOM 719 N N . LEU A 1 86 ? 11.189 4.327 -3.644 1.00 94.94 86 LEU A N 1
ATOM 720 C CA . LEU A 1 86 ? 9.830 4.094 -4.122 1.00 94.94 86 LEU A CA 1
ATOM 721 C C . LEU A 1 86 ? 8.803 4.594 -3.101 1.00 94.94 86 LEU A C 1
ATOM 723 O O . LEU A 1 86 ? 7.846 5.283 -3.465 1.00 94.94 86 LEU A O 1
ATOM 727 N N . ILE A 1 87 ? 9.031 4.314 -1.816 1.00 95.06 87 ILE A N 1
ATOM 728 C CA . ILE A 1 87 ? 8.161 4.790 -0.734 1.00 95.06 87 ILE A CA 1
ATOM 729 C C . ILE A 1 87 ? 8.149 6.316 -0.680 1.00 95.06 87 ILE A C 1
ATOM 731 O O . ILE A 1 87 ? 7.079 6.924 -0.616 1.00 95.06 87 ILE A O 1
ATOM 735 N N . SER A 1 88 ? 9.318 6.953 -0.760 1.00 93.38 88 SER A N 1
ATOM 736 C CA . SER A 1 88 ? 9.433 8.416 -0.719 1.00 93.38 88 SER A CA 1
ATOM 737 C C . SER A 1 88 ? 8.750 9.086 -1.913 1.00 93.38 88 SER A C 1
ATOM 739 O O . SER A 1 88 ? 8.174 10.169 -1.773 1.00 93.38 88 SER A O 1
ATOM 741 N N . MET A 1 89 ? 8.775 8.448 -3.086 1.00 92.38 89 MET A N 1
ATOM 742 C CA . MET A 1 89 ? 8.051 8.906 -4.270 1.00 92.38 89 MET A CA 1
ATOM 743 C C . MET A 1 89 ? 6.535 8.887 -4.044 1.00 92.38 89 MET A C 1
ATOM 745 O O . MET A 1 89 ? 5.861 9.883 -4.324 1.00 92.38 89 MET A O 1
ATOM 749 N N . TYR A 1 90 ? 5.989 7.790 -3.510 1.00 92.69 90 TYR A N 1
ATOM 750 C CA . TYR A 1 90 ? 4.554 7.679 -3.231 1.00 92.69 90 TYR A CA 1
ATOM 751 C C . TYR A 1 90 ? 4.106 8.548 -2.048 1.00 92.69 90 TYR A C 1
ATOM 753 O O . TYR A 1 90 ? 3.032 9.144 -2.121 1.00 92.69 90 TYR A O 1
ATOM 761 N N . ALA A 1 91 ? 4.943 8.740 -1.024 1.00 92.06 91 ALA A N 1
ATOM 762 C CA . ALA A 1 91 ? 4.681 9.637 0.112 1.00 92.06 91 ALA A CA 1
ATOM 763 C C . ALA A 1 91 ? 4.467 11.106 -0.298 1.00 92.06 91 ALA A C 1
ATOM 765 O O . ALA A 1 91 ? 3.784 11.865 0.394 1.00 92.06 91 ALA A O 1
ATOM 766 N N . LYS A 1 92 ? 5.031 11.528 -1.436 1.00 91.06 92 LYS A N 1
ATOM 767 C CA . LYS A 1 92 ? 4.869 12.889 -1.976 1.00 91.06 92 LYS A CA 1
ATOM 768 C C . LYS A 1 92 ? 3.607 13.066 -2.820 1.00 91.06 92 LYS A C 1
ATOM 770 O O . LYS A 1 92 ? 3.215 14.203 -3.078 1.00 91.06 92 LYS A O 1
ATOM 775 N N . LYS A 1 93 ? 2.954 11.982 -3.251 1.00 89.31 93 LYS A N 1
ATOM 776 C CA . LYS A 1 93 ? 1.706 12.073 -4.020 1.00 89.31 93 LYS A CA 1
ATOM 777 C C . LYS A 1 93 ? 0.559 12.553 -3.115 1.00 89.31 93 LYS A C 1
ATOM 779 O O . LYS A 1 93 ? 0.577 12.370 -1.900 1.00 89.31 93 LYS A O 1
ATOM 784 N N . ARG A 1 94 ? -0.432 13.220 -3.710 1.00 86.81 94 ARG A N 1
ATOM 785 C CA . ARG A 1 94 ? -1.631 13.763 -3.033 1.00 86.81 94 ARG A CA 1
ATOM 786 C C . ARG A 1 94 ? -2.915 13.348 -3.758 1.00 86.81 94 ARG A C 1
ATOM 788 O O . ARG A 1 94 ? -3.838 14.133 -3.924 1.00 86.81 94 ARG A O 1
ATOM 795 N N . ASN A 1 95 ? -2.925 12.122 -4.270 1.00 88.69 95 ASN A N 1
ATOM 796 C CA . ASN A 1 95 ? -4.029 11.531 -5.021 1.00 88.69 95 ASN A CA 1
ATOM 797 C C . ASN A 1 95 ? -4.244 10.072 -4.582 1.00 88.69 95 ASN A C 1
ATOM 799 O O . ASN A 1 95 ? -3.563 9.589 -3.679 1.00 88.69 95 ASN A O 1
ATOM 803 N N . HIS A 1 96 ? -5.170 9.367 -5.232 1.00 86.94 96 HIS A N 1
ATOM 804 C CA . HIS A 1 96 ? -5.508 7.978 -4.904 1.00 86.94 96 HIS A CA 1
ATOM 805 C C . HIS A 1 96 ? -4.297 7.030 -4.921 1.00 86.94 96 HIS A C 1
ATOM 807 O O . HIS A 1 96 ? -4.236 6.119 -4.107 1.00 86.94 96 HIS A O 1
ATOM 813 N N . ALA A 1 97 ? -3.280 7.284 -5.752 1.00 87.56 97 ALA A N 1
ATOM 814 C CA . ALA A 1 97 ? -2.094 6.435 -5.817 1.00 87.56 97 ALA A CA 1
ATOM 815 C C . ALA A 1 97 ? -1.252 6.471 -4.525 1.00 87.56 97 ALA A C 1
ATOM 817 O O . ALA A 1 97 ? -0.596 5.485 -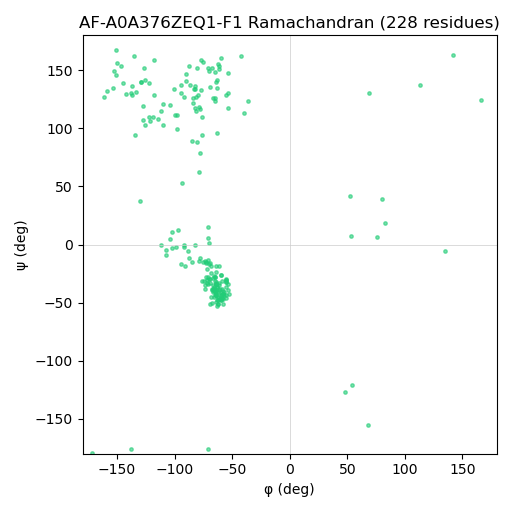4.204 1.00 87.56 97 ALA A O 1
ATOM 818 N N . TRP A 1 98 ? -1.271 7.577 -3.766 1.00 91.00 98 TRP A N 1
ATOM 819 C CA . TRP A 1 98 ? -0.688 7.603 -2.416 1.00 91.00 98 TRP A CA 1
ATOM 820 C C . TRP A 1 98 ? -1.423 6.609 -1.508 1.00 91.00 98 TRP A C 1
ATOM 822 O O . TRP A 1 98 ? -0.799 5.746 -0.891 1.00 91.00 98 TRP A O 1
ATOM 832 N N . PHE A 1 99 ? -2.752 6.698 -1.484 1.00 89.12 99 PHE A N 1
ATOM 833 C CA . PHE A 1 99 ? -3.586 5.875 -0.619 1.00 89.12 99 PHE A CA 1
ATOM 834 C C . PHE A 1 99 ? -3.484 4.392 -0.969 1.00 89.12 99 PHE A C 1
ATOM 836 O O . PHE A 1 99 ? -3.208 3.579 -0.093 1.00 89.12 99 PHE A O 1
ATOM 843 N N . ASP A 1 100 ? -3.624 4.047 -2.250 1.00 89.75 100 ASP A N 1
ATOM 844 C CA . ASP A 1 100 ? -3.531 2.668 -2.725 1.00 89.75 100 ASP A CA 1
ATOM 845 C C . ASP A 1 100 ? -2.177 2.042 -2.369 1.00 89.75 100 ASP A C 1
ATOM 847 O O . ASP A 1 100 ? -2.121 0.903 -1.908 1.00 89.75 100 ASP A O 1
ATOM 851 N N . PHE A 1 101 ? -1.082 2.793 -2.530 1.00 93.81 101 PHE A N 1
ATOM 852 C CA . PHE A 1 101 ? 0.259 2.313 -2.206 1.00 93.81 101 PHE A CA 1
ATOM 853 C C . PHE A 1 101 ? 0.407 1.994 -0.717 1.00 93.81 101 PHE A C 1
ATOM 855 O O . PHE A 1 101 ? 0.779 0.874 -0.360 1.00 93.81 101 PHE A O 1
ATOM 862 N N . PHE A 1 102 ? 0.065 2.937 0.166 1.00 95.25 102 PHE A N 1
ATOM 863 C CA . PHE A 1 102 ? 0.200 2.709 1.605 1.00 95.25 102 PHE A CA 1
ATOM 864 C C . PHE A 1 102 ? -0.842 1.738 2.165 1.00 95.25 102 PHE A C 1
ATOM 866 O O . PHE A 1 102 ? -0.519 1.022 3.109 1.00 95.25 102 PHE A O 1
ATOM 873 N N . ARG A 1 103 ? -2.034 1.622 1.561 1.00 95.31 103 ARG A N 1
ATOM 874 C CA . ARG A 1 103 ? -3.007 0.564 1.885 1.00 95.31 103 ARG A CA 1
ATOM 875 C C . ARG A 1 103 ? -2.382 -0.816 1.682 1.00 95.31 103 ARG A C 1
ATOM 877 O O . ARG A 1 103 ? -2.464 -1.663 2.569 1.00 95.31 103 ARG A O 1
ATOM 884 N N . ASN A 1 104 ? -1.709 -1.031 0.553 1.00 94.31 104 ASN A N 1
ATOM 885 C CA . ASN A 1 104 ? -1.073 -2.314 0.254 1.00 94.31 104 ASN A CA 1
ATOM 886 C C . ASN A 1 104 ? 0.093 -2.617 1.201 1.00 94.31 104 ASN A C 1
ATOM 888 O O . ASN A 1 104 ? 0.214 -3.745 1.673 1.00 94.31 104 ASN A O 1
ATOM 892 N N . LEU A 1 105 ? 0.925 -1.621 1.527 1.00 96.25 105 LEU A N 1
ATOM 893 C CA . LEU A 1 105 ? 2.003 -1.803 2.507 1.00 96.25 105 LEU A CA 1
ATOM 894 C C . LEU A 1 105 ? 1.461 -2.058 3.921 1.00 96.25 105 LEU A C 1
ATOM 896 O O . LEU A 1 105 ? 1.990 -2.901 4.645 1.00 96.25 105 LEU A O 1
ATOM 900 N N . ALA A 1 106 ? 0.380 -1.380 4.308 1.00 95.44 106 ALA A N 1
ATOM 901 C CA . ALA A 1 106 ? -0.307 -1.628 5.569 1.00 95.44 106 ALA A CA 1
ATOM 902 C C . ALA A 1 106 ? -0.872 -3.054 5.632 1.00 95.44 106 ALA A C 1
ATOM 904 O O . ALA A 1 106 ? -0.723 -3.722 6.651 1.00 95.44 106 ALA A O 1
ATOM 905 N N . LEU A 1 107 ? -1.444 -3.557 4.534 1.00 95.38 107 LEU A N 1
ATOM 906 C CA . LEU A 1 107 ? -1.909 -4.942 4.408 1.00 95.38 107 LEU A CA 1
ATOM 907 C C . LEU A 1 107 ? -0.767 -5.966 4.375 1.00 95.38 107 LEU A C 1
ATOM 909 O O . LEU A 1 107 ? -0.953 -7.077 4.858 1.00 95.38 107 LEU A O 1
ATOM 913 N N . LEU A 1 108 ? 0.418 -5.610 3.869 1.00 95.56 108 LEU A N 1
ATOM 914 C CA . LEU A 1 108 ? 1.613 -6.448 4.001 1.00 95.56 108 LEU A CA 1
ATOM 915 C C . LEU A 1 108 ? 2.059 -6.569 5.462 1.00 95.56 108 LEU A C 1
ATOM 917 O O . LEU A 1 108 ? 2.414 -7.664 5.886 1.00 95.56 108 LEU A O 1
ATOM 921 N N . LYS A 1 109 ? 1.978 -5.500 6.263 1.00 94.38 109 LYS A N 1
ATOM 922 C CA . LYS A 1 109 ? 2.193 -5.610 7.719 1.00 94.38 109 LYS A CA 1
ATOM 923 C C . LYS A 1 109 ? 1.024 -6.313 8.422 1.00 94.38 109 LYS A C 1
ATOM 925 O O . LYS A 1 109 ? 1.235 -7.004 9.413 1.00 94.38 109 LYS A O 1
ATOM 930 N N . ALA A 1 110 ? -0.193 -6.177 7.897 1.00 93.81 110 ALA A N 1
ATOM 931 C CA . ALA A 1 110 ? -1.423 -6.759 8.432 1.00 93.81 110 ALA A CA 1
ATOM 932 C C . ALA A 1 110 ? -1.555 -6.516 9.948 1.00 93.81 110 ALA A C 1
ATOM 934 O O . ALA A 1 110 ? -1.435 -5.373 10.383 1.00 93.81 110 ALA A O 1
ATOM 935 N N . GLY A 1 111 ? -1.768 -7.553 10.764 1.00 89.56 111 GLY A N 1
ATOM 936 C CA . GLY A 1 111 ? -1.854 -7.422 12.221 1.00 89.56 111 GLY A CA 1
ATOM 937 C C . GLY A 1 111 ? -0.626 -6.748 12.848 1.00 89.56 111 GLY A C 1
ATOM 938 O O . GLY A 1 111 ? -0.749 -5.997 13.815 1.00 89.56 111 GLY A O 1
ATOM 939 N N . GLU A 1 112 ? 0.564 -6.903 12.263 1.00 88.44 112 GLU A N 1
ATOM 940 C CA . GLU A 1 112 ? 1.794 -6.312 12.805 1.00 88.44 112 GLU A CA 1
ATOM 941 C C . GLU A 1 112 ? 1.766 -4.780 12.813 1.00 88.44 112 GLU A C 1
ATOM 943 O O . GLU A 1 112 ? 2.434 -4.173 13.650 1.00 88.44 112 GLU A O 1
ATOM 948 N N . ILE A 1 113 ? 0.951 -4.143 11.961 1.00 88.56 113 ILE A N 1
ATOM 949 C CA . ILE A 1 113 ? 0.857 -2.679 11.908 1.00 88.56 113 ILE A CA 1
ATOM 950 C C . ILE A 1 113 ? 0.372 -2.072 13.227 1.00 88.56 113 ILE A C 1
ATOM 952 O O . ILE A 1 113 ? 0.827 -1.003 13.626 1.00 88.56 113 ILE A O 1
ATOM 956 N N . PHE A 1 114 ? -0.501 -2.776 13.948 1.00 85.94 114 PHE A N 1
ATOM 957 C CA . PHE A 1 114 ? -1.007 -2.319 15.238 1.00 85.94 114 PHE A CA 1
ATOM 958 C C . PHE A 1 114 ? 0.123 -2.263 16.270 1.00 85.94 114 PHE A C 1
ATOM 960 O O . PHE A 1 114 ? 0.222 -1.311 17.042 1.00 85.94 114 PHE A O 1
ATOM 967 N N . ARG A 1 115 ? 1.056 -3.221 16.197 1.00 81.62 115 ARG A N 1
ATOM 968 C CA . ARG A 1 115 ? 2.225 -3.326 17.080 1.00 81.62 115 ARG A CA 1
ATOM 969 C C . ARG A 1 115 ? 3.327 -2.314 16.770 1.00 81.62 115 ARG A C 1
ATOM 971 O O . ARG A 1 115 ? 4.207 -2.131 17.606 1.00 81.62 115 ARG A O 1
ATOM 978 N N . CYS A 1 116 ? 3.297 -1.671 15.602 1.00 75.38 116 CYS A N 1
ATOM 979 C CA . CYS A 1 116 ? 4.207 -0.572 15.277 1.00 75.38 116 CYS A CA 1
ATOM 980 C C . CYS A 1 116 ? 3.887 0.704 16.070 1.00 75.38 116 CYS A C 1
ATOM 982 O O . CYS A 1 116 ? 4.712 1.608 16.124 1.00 75.38 116 CYS A O 1
ATOM 984 N N . THR A 1 117 ? 2.718 0.776 16.710 1.00 71.94 117 THR A N 1
ATOM 985 C CA . THR A 1 117 ? 2.346 1.908 17.558 1.00 71.94 117 THR A CA 1
ATOM 986 C C . THR A 1 117 ? 2.785 1.677 19.005 1.00 71.94 117 THR A C 1
ATOM 988 O O . THR A 1 117 ? 2.714 0.562 19.525 1.00 71.94 117 THR A O 1
ATOM 991 N N . TYR A 1 118 ? 3.153 2.747 19.714 1.00 68.75 118 TYR A N 1
ATOM 992 C CA . TYR A 1 118 ? 3.394 2.716 21.167 1.00 68.75 118 TYR A CA 1
ATOM 993 C C . TYR A 1 118 ? 2.103 2.552 21.997 1.00 68.75 118 TYR A C 1
ATOM 995 O O . TYR A 1 118 ? 2.091 2.811 23.201 1.00 68.75 118 TYR A O 1
ATOM 1003 N N . ASN A 1 119 ? 0.994 2.155 21.368 1.00 69.75 119 ASN A N 1
ATOM 1004 C CA . ASN A 1 119 ? -0.301 2.052 22.013 1.00 69.75 119 ASN A CA 1
ATOM 1005 C C . ASN A 1 119 ? -0.397 0.745 22.818 1.00 69.75 119 ASN A C 1
ATOM 1007 O O . ASN A 1 119 ? -0.140 -0.352 22.320 1.00 69.75 119 ASN A O 1
ATOM 1011 N N . THR A 1 120 ? -0.788 0.853 24.087 1.00 68.31 120 THR A N 1
ATOM 1012 C CA . THR A 1 120 ? -0.907 -0.292 25.000 1.00 68.31 120 THR A CA 1
ATOM 1013 C C . THR A 1 120 ? -2.067 -1.217 24.636 1.00 68.31 120 THR A C 1
ATOM 1015 O O . THR A 1 120 ? -2.063 -2.377 25.019 1.00 68.31 120 THR A O 1
ATOM 1018 N N . LYS A 1 121 ? -3.028 -0.770 23.821 1.00 70.06 121 LYS A N 1
ATOM 1019 C CA . LYS A 1 121 ? -4.208 -1.556 23.418 1.00 70.06 121 LYS A CA 1
ATOM 1020 C C . LYS A 1 121 ? -3.928 -2.733 22.475 1.00 70.06 121 LYS A C 1
ATOM 1022 O O . LYS A 1 121 ? -4.847 -3.450 22.099 1.00 70.06 121 LYS A O 1
ATOM 1027 N N . ASN A 1 122 ? -2.672 -2.978 22.118 1.00 64.62 122 ASN A N 1
ATOM 1028 C CA . ASN A 1 122 ? -2.248 -4.095 21.267 1.00 64.62 122 ASN A CA 1
ATOM 1029 C C . ASN A 1 122 ? -2.339 -5.482 21.935 1.00 64.62 122 ASN A C 1
ATOM 1031 O O . ASN A 1 122 ? -1.896 -6.480 21.360 1.00 64.62 122 ASN A O 1
ATOM 1035 N N . HIS A 1 123 ? -2.883 -5.563 23.152 1.00 61.91 123 HIS A N 1
ATOM 1036 C CA . HIS A 1 123 ? -3.100 -6.805 23.886 1.00 61.91 123 HIS A CA 1
ATOM 1037 C C . HIS A 1 123 ? -4.089 -7.709 23.131 1.00 61.91 123 HIS A C 1
ATOM 1039 O O . HIS A 1 123 ? -5.301 -7.548 23.231 1.00 61.91 123 HIS A O 1
ATOM 1045 N N . GLY A 1 124 ? -3.565 -8.652 22.348 1.00 64.62 124 GLY A N 1
ATOM 1046 C CA . GLY A 1 124 ? -4.367 -9.634 21.612 1.00 64.62 124 GLY A CA 1
ATOM 1047 C C . GLY A 1 124 ? -3.958 -9.850 20.158 1.00 64.62 124 GLY A C 1
ATOM 1048 O O . GLY A 1 124 ? -4.514 -10.744 19.538 1.00 64.62 124 GLY A O 1
ATOM 1049 N N . ILE A 1 125 ? -3.001 -9.076 19.631 1.00 70.12 125 ILE A N 1
ATOM 1050 C CA . ILE A 1 125 ? -2.501 -9.252 18.262 1.00 70.12 125 ILE A CA 1
ATOM 1051 C C . ILE A 1 125 ? -1.207 -10.072 18.265 1.00 70.12 125 ILE A C 1
ATOM 1053 O O . ILE A 1 125 ? -0.145 -9.624 18.731 1.00 70.12 125 ILE A O 1
ATOM 1057 N N . SER A 1 126 ? -1.306 -11.286 17.734 1.00 72.31 126 SER A N 1
ATOM 1058 C CA . SER A 1 126 ? -0.191 -12.214 17.536 1.00 72.31 126 SER A CA 1
ATOM 1059 C C . SER A 1 126 ? 0.663 -11.816 16.328 1.00 72.31 126 SER A C 1
ATOM 1061 O O . SER A 1 126 ? 0.230 -11.095 15.429 1.00 72.31 126 SER A O 1
ATOM 1063 N N . PHE A 1 127 ? 1.909 -12.292 16.297 1.00 73.44 127 PHE A N 1
ATOM 1064 C CA . PHE A 1 127 ? 2.761 -12.149 15.114 1.00 73.44 127 PHE A CA 1
ATOM 1065 C C . PHE A 1 127 ? 2.166 -12.908 13.927 1.00 73.44 127 PHE A C 1
ATOM 1067 O O . PHE A 1 127 ? 1.640 -14.008 14.097 1.00 73.44 127 PHE A O 1
ATOM 1074 N N . GLY A 1 128 ? 2.273 -12.328 12.731 1.00 78.56 128 GLY A N 1
ATOM 1075 C CA . GLY A 1 128 ? 1.765 -12.951 11.512 1.00 78.56 128 GLY A CA 1
ATOM 1076 C C . GLY A 1 128 ? 0.246 -12.901 11.324 1.00 78.56 128 GLY A C 1
ATOM 1077 O O . GLY A 1 128 ? -0.237 -13.514 10.377 1.00 78.56 128 GLY A O 1
ATOM 1078 N N . GLU A 1 129 ? -0.514 -12.199 12.172 1.00 87.75 129 GLU A N 1
ATOM 1079 C CA . GLU A 1 129 ? -1.970 -12.088 12.013 1.00 87.75 129 GLU A CA 1
ATOM 1080 C C . GLU A 1 129 ? -2.382 -11.341 10.739 1.00 87.75 129 GLU A C 1
ATOM 1082 O O . GLU A 1 129 ? -1.702 -10.430 10.262 1.00 87.75 129 GLU A O 1
ATOM 1087 N N . GLY A 1 130 ? -3.532 -11.741 10.198 1.00 93.25 130 GLY A N 1
ATOM 1088 C CA . GLY A 1 130 ? -4.165 -11.127 9.040 1.00 93.25 130 GLY A CA 1
ATOM 1089 C C . GLY A 1 130 ? -4.768 -9.745 9.293 1.00 93.25 130 GLY A C 1
ATOM 1090 O O . GLY A 1 130 ? -4.664 -9.167 10.373 1.00 93.25 130 GLY A O 1
ATOM 1091 N N . CYS A 1 131 ? -5.416 -9.203 8.266 1.00 94.69 131 CYS A N 1
ATOM 1092 C CA . CYS A 1 131 ? -6.104 -7.921 8.315 1.00 94.69 131 CYS A CA 1
ATOM 1093 C C . CYS A 1 131 ? -7.277 -7.907 7.328 1.00 94.69 131 CYS A C 1
ATOM 1095 O O . CYS A 1 131 ? -7.215 -8.509 6.255 1.00 94.69 131 CYS A O 1
ATOM 1097 N N . ILE A 1 132 ? -8.345 -7.207 7.705 1.00 96.25 132 ILE A N 1
ATOM 1098 C CA . ILE A 1 132 ? -9.484 -6.908 6.839 1.00 96.25 132 ILE A CA 1
ATOM 1099 C C . ILE A 1 132 ? -9.492 -5.397 6.643 1.00 96.25 132 ILE A C 1
ATOM 1101 O O . ILE A 1 132 ? -9.804 -4.645 7.566 1.00 96.25 132 ILE A O 1
ATOM 1105 N N . TYR A 1 133 ? -9.129 -4.967 5.444 1.00 96.31 133 TYR A N 1
ATOM 1106 C CA . TYR A 1 133 ? -9.291 -3.597 4.996 1.00 96.31 133 TYR A CA 1
ATOM 1107 C C . TYR A 1 133 ? -10.693 -3.406 4.409 1.00 96.31 133 TYR A C 1
ATOM 1109 O O . TYR A 1 133 ? -11.154 -4.243 3.630 1.00 96.31 133 TYR A O 1
ATOM 1117 N N . LEU A 1 134 ? -11.334 -2.289 4.752 1.00 95.69 134 LEU A N 1
ATOM 1118 C CA . LEU A 1 134 ? -12.619 -1.847 4.218 1.00 95.69 134 LEU A CA 1
ATOM 1119 C C . LEU A 1 134 ? -12.544 -0.345 3.924 1.00 95.69 134 LEU A C 1
ATOM 1121 O O . LEU A 1 134 ? -12.041 0.416 4.753 1.00 95.69 134 LEU A O 1
ATOM 1125 N N . ASP A 1 135 ? -13.066 0.077 2.775 1.00 91.25 135 ASP A N 1
ATOM 1126 C CA . ASP A 1 135 ? -13.338 1.486 2.499 1.00 91.25 135 ASP A CA 1
ATOM 1127 C C . ASP A 1 135 ? -14.361 2.037 3.507 1.00 91.25 135 ASP A C 1
ATOM 1129 O O . ASP A 1 135 ? -15.190 1.315 4.065 1.00 91.25 135 ASP A O 1
ATOM 1133 N N . MET A 1 136 ? -14.303 3.347 3.747 1.00 88.50 136 MET A N 1
ATOM 1134 C CA . MET A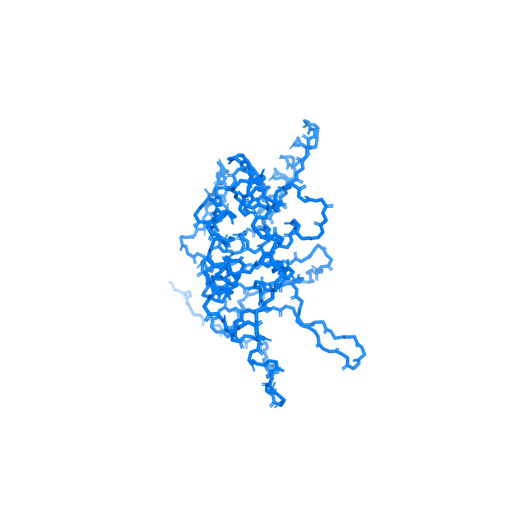 1 136 ? -15.129 4.018 4.760 1.00 88.50 136 MET A CA 1
ATOM 1135 C C . MET A 1 136 ? -16.638 3.967 4.475 1.00 88.50 136 MET A C 1
ATOM 1137 O O . MET A 1 136 ? -17.435 4.199 5.382 1.00 88.50 136 MET A O 1
ATOM 1141 N N . ASP A 1 137 ? -17.036 3.690 3.235 1.00 89.38 137 ASP A N 1
ATOM 1142 C CA . ASP A 1 137 ? -18.427 3.553 2.800 1.00 89.38 137 ASP A CA 1
ATOM 1143 C C . ASP A 1 137 ? -18.955 2.106 2.874 1.00 89.38 137 ASP A C 1
ATOM 1145 O O . ASP A 1 137 ? -20.147 1.871 2.659 1.00 89.38 137 ASP A O 1
ATOM 1149 N N . MET A 1 138 ? -18.119 1.137 3.265 1.00 90.56 138 MET A N 1
ATOM 1150 C CA . MET A 1 138 ? -18.535 -0.241 3.535 1.00 90.56 138 MET A CA 1
ATOM 1151 C C . MET A 1 138 ? -19.240 -0.332 4.897 1.00 90.56 138 MET A C 1
ATOM 1153 O O . MET A 1 138 ? -18.619 -0.493 5.951 1.00 90.56 138 MET A O 1
ATOM 1157 N N . ILE A 1 139 ? -20.571 -0.238 4.887 1.00 93.50 139 ILE A N 1
ATOM 1158 C CA . ILE A 1 139 ? -21.383 -0.229 6.111 1.00 93.50 139 ILE A CA 1
ATOM 1159 C C . ILE A 1 139 ? -21.537 -1.638 6.696 1.00 93.50 139 ILE A C 1
ATOM 1161 O O . ILE A 1 139 ? -22.178 -2.514 6.113 1.00 93.50 139 ILE A O 1
ATOM 1165 N N . LEU A 1 140 ? -21.018 -1.840 7.909 1.00 91.75 140 LEU A N 1
ATOM 1166 C CA . LEU A 1 140 ? -21.236 -3.063 8.680 1.00 91.75 140 LEU A CA 1
ATOM 1167 C C . LEU A 1 140 ? -22.620 -3.049 9.341 1.00 91.75 140 LEU A C 1
ATOM 1169 O O . LEU A 1 140 ? -22.900 -2.220 10.204 1.00 91.75 140 LEU A O 1
ATOM 1173 N N . THR A 1 141 ? -23.472 -4.010 8.984 1.00 95.06 141 THR A N 1
ATOM 1174 C CA . THR A 1 141 ? -24.813 -4.187 9.578 1.00 95.06 141 THR A CA 1
ATOM 1175 C C . THR A 1 141 ? -24.858 -5.268 10.664 1.00 95.06 141 THR A C 1
ATOM 1177 O O . THR A 1 141 ? -25.893 -5.481 11.293 1.00 95.06 141 THR A O 1
ATOM 1180 N N . GLY A 1 142 ? -23.736 -5.947 10.916 1.00 95.25 142 GLY A N 1
ATOM 1181 C CA . GLY A 1 142 ? -23.611 -7.018 11.900 1.00 95.25 142 GLY A CA 1
ATOM 1182 C C . GLY A 1 142 ? -22.161 -7.463 12.105 1.00 95.25 142 GLY A C 1
ATOM 1183 O O . GLY A 1 142 ? -21.234 -6.926 11.499 1.00 95.25 142 GLY A O 1
ATOM 1184 N N . LYS A 1 143 ? -21.954 -8.457 12.979 1.00 94.56 143 LYS A N 1
ATOM 1185 C CA . LYS A 1 143 ? -20.633 -9.078 13.174 1.00 94.56 143 LYS A CA 1
ATOM 1186 C C . LYS A 1 143 ? -20.250 -9.889 11.932 1.00 94.56 143 LYS A C 1
ATOM 1188 O O . LYS A 1 143 ? -21.062 -10.672 11.454 1.00 94.56 143 LYS A O 1
ATOM 1193 N N . LEU A 1 144 ? -19.000 -9.762 11.482 1.00 92.50 144 LEU A N 1
ATOM 1194 C CA . LEU A 1 144 ? -18.478 -10.513 10.330 1.00 92.50 144 LEU A CA 1
ATOM 1195 C C . LEU A 1 144 ? -18.304 -12.016 10.610 1.00 92.50 144 LEU A C 1
ATOM 1197 O O . LEU A 1 144 ? -18.424 -12.828 9.699 1.00 92.50 144 LEU A O 1
ATOM 1201 N N . GLY A 1 145 ? -18.040 -12.395 11.865 1.00 94.06 145 GLY A N 1
ATOM 1202 C CA . GLY A 1 145 ? -17.726 -13.780 12.224 1.00 94.06 145 GLY A CA 1
ATOM 1203 C C . GLY A 1 145 ? -16.377 -14.240 11.660 1.00 94.06 145 GLY A C 1
ATOM 1204 O O . GLY A 1 145 ? -15.486 -13.426 11.423 1.00 94.06 145 GLY A O 1
ATOM 1205 N N . THR A 1 146 ? -16.223 -15.552 11.475 1.00 93.25 146 THR A N 1
ATOM 1206 C CA . THR A 1 146 ? -15.036 -16.139 10.840 1.00 93.25 146 THR A CA 1
ATOM 1207 C C . THR A 1 146 ? -15.186 -16.100 9.325 1.00 93.25 146 THR A C 1
ATOM 1209 O O . THR A 1 146 ? -16.166 -16.610 8.785 1.00 93.25 146 THR A O 1
ATOM 1212 N N . ILE A 1 147 ? -14.196 -15.527 8.643 1.00 92.12 147 ILE A N 1
ATOM 1213 C CA . ILE A 1 147 ? -14.149 -15.450 7.183 1.00 92.12 147 ILE A CA 1
ATOM 1214 C C . ILE A 1 147 ? -13.219 -16.539 6.654 1.00 92.12 147 ILE A C 1
ATOM 1216 O O . ILE A 1 147 ? -12.103 -16.702 7.146 1.00 92.12 147 ILE A O 1
ATOM 1220 N N . TYR A 1 148 ? -13.666 -17.251 5.623 1.00 92.25 148 TYR A N 1
ATOM 1221 C CA . TYR A 1 148 ? -12.860 -18.218 4.887 1.00 92.25 148 TYR A CA 1
ATOM 1222 C C . TYR A 1 148 ? -12.579 -17.659 3.497 1.00 92.25 148 TYR A C 1
ATOM 1224 O O . TYR A 1 148 ? -13.506 -17.368 2.745 1.00 92.25 148 TYR A O 1
ATOM 1232 N N . ALA A 1 149 ? -11.299 -17.495 3.172 1.00 89.38 149 ALA A N 1
ATOM 1233 C CA . ALA A 1 149 ? -10.838 -16.992 1.886 1.00 89.38 149 ALA A CA 1
ATOM 1234 C C . ALA A 1 149 ? -9.905 -18.026 1.229 1.00 89.38 149 ALA A C 1
ATOM 1236 O O . ALA A 1 149 ? -9.085 -18.616 1.943 1.00 89.38 149 ALA A O 1
ATOM 1237 N N . PRO A 1 150 ? -9.996 -18.266 -0.093 1.00 88.00 150 PRO A N 1
ATOM 1238 C CA . PRO A 1 150 ? -9.053 -19.125 -0.812 1.00 88.00 150 PRO A CA 1
ATOM 1239 C C . PRO A 1 150 ? -7.603 -18.653 -0.618 1.00 88.00 150 PRO A C 1
ATOM 1241 O O . PRO A 1 150 ? -7.319 -17.469 -0.759 1.00 88.00 150 PRO A O 1
ATOM 1244 N N . ASP A 1 151 ? -6.709 -19.563 -0.212 1.00 89.38 151 ASP A N 1
ATOM 1245 C CA . ASP A 1 151 ? -5.320 -19.281 0.229 1.00 89.38 151 ASP A CA 1
ATOM 1246 C C . ASP A 1 151 ? -5.177 -18.216 1.345 1.00 89.38 151 ASP A C 1
ATOM 1248 O O . ASP A 1 151 ? -4.080 -17.841 1.761 1.00 89.38 151 ASP A O 1
ATOM 1252 N N . GLY A 1 152 ? -6.296 -17.768 1.916 1.00 90.94 152 GLY A N 1
ATOM 1253 C CA . GLY A 1 152 ? -6.316 -16.703 2.899 1.00 90.94 152 GLY A CA 1
ATOM 1254 C C . GLY A 1 152 ? -6.301 -15.290 2.321 1.00 90.94 152 GLY A C 1
ATOM 1255 O O . GLY A 1 152 ? -6.016 -14.374 3.087 1.00 90.94 152 GLY A O 1
ATOM 1256 N N . ILE A 1 153 ? -6.636 -15.088 1.040 1.00 91.38 153 ILE A N 1
ATOM 1257 C CA . ILE A 1 153 ? -6.825 -13.755 0.447 1.00 91.38 153 ILE A CA 1
ATOM 1258 C C . ILE A 1 153 ? -8.154 -13.638 -0.306 1.00 91.38 153 ILE A C 1
ATOM 1260 O O . ILE A 1 153 ? -8.586 -14.556 -0.998 1.00 91.38 153 ILE A O 1
ATOM 1264 N N . SER A 1 154 ? -8.827 -12.496 -0.167 1.00 90.44 154 SER A N 1
ATOM 1265 C CA . SER A 1 154 ? -10.025 -12.162 -0.946 1.00 90.44 154 SER A CA 1
ATOM 1266 C C . SER A 1 154 ? -10.144 -10.656 -1.138 1.00 90.44 154 SER A C 1
ATOM 1268 O O . SER A 1 154 ? -9.619 -9.877 -0.342 1.00 90.44 154 SER A O 1
ATOM 1270 N N . MET A 1 155 ? -10.861 -10.244 -2.182 1.00 89.69 155 MET A N 1
ATOM 1271 C CA . MET A 1 155 ? -11.026 -8.842 -2.556 1.00 89.69 155 MET A CA 1
ATOM 1272 C C . MET A 1 155 ? -12.470 -8.502 -2.913 1.00 89.69 155 MET A C 1
ATOM 1274 O O . MET A 1 155 ? -13.277 -9.390 -3.199 1.00 89.69 155 MET A O 1
ATOM 1278 N N . HIS A 1 156 ? -12.783 -7.208 -2.915 1.00 90.38 156 HIS A N 1
ATOM 1279 C CA . HIS A 1 156 ? -14.042 -6.700 -3.436 1.00 90.38 156 HIS A CA 1
ATOM 1280 C C . HIS A 1 156 ? -14.153 -6.956 -4.944 1.00 90.38 156 HIS A C 1
ATOM 1282 O O . HIS A 1 156 ? -13.196 -6.789 -5.701 1.00 90.38 156 HIS A O 1
ATOM 1288 N N . VAL A 1 157 ? -15.353 -7.338 -5.371 1.00 89.88 157 VAL A N 1
ATOM 1289 C CA . VAL A 1 157 ? -15.728 -7.434 -6.777 1.00 89.88 157 VAL A CA 1
ATOM 1290 C C . VAL A 1 157 ? -16.874 -6.462 -6.995 1.00 89.88 157 VAL A C 1
ATOM 1292 O O . VAL A 1 157 ? -17.979 -6.683 -6.493 1.00 89.88 157 VAL A O 1
ATOM 1295 N N . ASP A 1 158 ? -16.598 -5.389 -7.724 1.00 87.50 158 ASP A N 1
ATOM 1296 C CA . ASP A 1 158 ? -17.613 -4.428 -8.123 1.00 87.50 158 ASP A CA 1
ATOM 1297 C C . ASP A 1 158 ? -18.346 -4.948 -9.358 1.00 87.50 158 ASP A C 1
ATOM 1299 O O . ASP A 1 158 ? -17.743 -5.436 -10.321 1.00 87.50 158 ASP A O 1
ATOM 1303 N N . ARG A 1 159 ? -19.672 -4.852 -9.322 1.00 90.19 159 ARG A N 1
ATOM 1304 C CA . ARG A 1 159 ? -20.540 -5.257 -10.420 1.00 90.19 159 ARG A CA 1
ATOM 1305 C C . ARG A 1 159 ? -21.437 -4.094 -10.798 1.00 90.19 159 ARG A C 1
ATOM 1307 O O . ARG A 1 159 ? -22.448 -3.836 -10.147 1.00 90.19 159 ARG A O 1
ATOM 1314 N N . ARG A 1 160 ? -21.093 -3.433 -11.901 1.00 89.31 160 ARG A N 1
ATOM 1315 C CA . ARG A 1 160 ? -21.894 -2.350 -12.481 1.00 89.31 160 ARG A CA 1
ATOM 1316 C C . ARG A 1 160 ? -22.463 -2.806 -13.809 1.00 89.31 160 ARG A C 1
ATOM 1318 O O . ARG A 1 160 ? -21.716 -3.012 -14.766 1.00 89.31 160 ARG A O 1
ATOM 1325 N N . ASN A 1 161 ? -23.786 -2.925 -13.880 1.00 90.00 161 ASN A N 1
ATOM 1326 C CA . ASN A 1 161 ? -24.488 -3.467 -15.044 1.00 90.00 161 ASN A CA 1
ATOM 1327 C C . ASN A 1 161 ? -23.931 -4.861 -15.406 1.00 90.00 161 ASN A C 1
ATOM 1329 O O . ASN A 1 161 ? -23.922 -5.765 -14.567 1.00 90.00 161 ASN A O 1
ATOM 1333 N N . ASP A 1 162 ? -23.414 -5.005 -16.626 1.00 90.12 162 ASP A N 1
ATOM 1334 C CA . ASP A 1 162 ? -22.803 -6.232 -17.139 1.00 90.12 162 ASP A CA 1
ATOM 1335 C C . ASP A 1 162 ? -21.283 -6.303 -16.907 1.00 90.12 162 ASP A C 1
ATOM 1337 O O . ASP A 1 162 ? -20.650 -7.291 -17.274 1.00 90.12 162 ASP A O 1
ATOM 1341 N N . SER A 1 163 ? -20.682 -5.277 -16.293 1.00 84.44 163 SER A N 1
ATOM 1342 C CA . SER A 1 163 ? -19.250 -5.259 -15.976 1.00 84.44 163 SER A CA 1
ATOM 1343 C C . SER A 1 163 ? -18.971 -5.839 -14.592 1.00 84.44 163 SER A C 1
ATOM 1345 O O . SER A 1 163 ? -19.717 -5.602 -13.640 1.00 84.44 163 SER A O 1
ATOM 1347 N N . VAL A 1 164 ? -17.879 -6.597 -14.498 1.00 85.12 164 VAL A N 1
ATOM 1348 C CA . VAL A 1 164 ? -17.360 -7.178 -13.259 1.00 85.12 164 VAL A CA 1
ATOM 1349 C C . VAL A 1 164 ? -15.896 -6.776 -13.149 1.00 85.12 164 VAL A C 1
ATOM 1351 O O . VAL A 1 164 ? -15.103 -7.131 -14.019 1.00 85.12 164 VAL A O 1
ATOM 1354 N N . ASN A 1 165 ? -15.551 -6.043 -12.093 1.00 81.81 165 ASN A N 1
ATOM 1355 C CA . ASN A 1 165 ? -14.204 -5.535 -11.853 1.00 81.81 165 ASN A CA 1
ATOM 1356 C C . ASN A 1 165 ? -13.713 -5.960 -10.471 1.00 81.81 165 ASN A C 1
ATOM 1358 O O . ASN A 1 165 ? -14.473 -5.979 -9.505 1.00 81.81 165 ASN A O 1
ATOM 1362 N N . ILE A 1 166 ? -12.429 -6.295 -10.375 1.00 84.31 166 ILE A N 1
ATOM 1363 C CA . ILE A 1 166 ? -11.772 -6.522 -9.088 1.00 84.31 166 ILE A CA 1
ATOM 1364 C C . ILE A 1 166 ? -11.324 -5.167 -8.546 1.00 84.31 166 ILE A C 1
ATOM 1366 O O . ILE A 1 166 ? -10.523 -4.481 -9.181 1.00 84.31 166 ILE A O 1
ATOM 1370 N N . GLU A 1 167 ? -11.799 -4.821 -7.355 1.00 86.44 167 GLU A N 1
ATOM 1371 C CA . GLU A 1 167 ? -11.566 -3.530 -6.710 1.00 86.44 167 GLU A CA 1
ATOM 1372 C C . GLU A 1 167 ? -10.803 -3.689 -5.392 1.00 86.44 167 GLU A C 1
ATOM 1374 O O . GLU A 1 167 ? -10.809 -4.743 -4.751 1.00 86.44 167 GLU A O 1
ATOM 1379 N N . ASN A 1 168 ? -10.157 -2.611 -4.952 1.00 86.88 168 ASN A N 1
ATOM 1380 C CA . ASN A 1 168 ? -9.382 -2.574 -3.710 1.00 86.88 168 ASN A CA 1
ATOM 1381 C C . ASN A 1 168 ? -10.157 -1.986 -2.512 1.00 86.88 168 ASN A C 1
ATOM 1383 O O . ASN A 1 168 ? -9.561 -1.727 -1.466 1.00 86.88 168 ASN A O 1
ATOM 1387 N N . SER A 1 169 ? -11.479 -1.830 -2.645 1.00 88.69 169 SER A N 1
ATOM 1388 C CA . SER A 1 169 ? -12.366 -1.280 -1.609 1.00 88.69 169 SER A CA 1
ATOM 1389 C C . SER A 1 169 ? -12.600 -2.195 -0.410 1.00 88.69 169 SER A C 1
ATOM 1391 O O . SER A 1 169 ? -12.975 -1.741 0.666 1.00 88.69 169 SER A O 1
ATOM 1393 N N . ALA A 1 170 ? -12.372 -3.495 -0.570 1.00 93.75 170 ALA A N 1
ATOM 1394 C CA . ALA A 1 170 ? -12.259 -4.427 0.541 1.00 93.75 170 ALA A CA 1
ATOM 1395 C C . ALA A 1 170 ? -11.169 -5.435 0.204 1.00 93.75 170 ALA A C 1
ATOM 1397 O O . ALA A 1 170 ? -11.171 -6.004 -0.888 1.00 93.75 170 ALA A O 1
ATOM 1398 N N . ILE A 1 171 ? -10.232 -5.645 1.123 1.00 93.38 171 ILE A N 1
ATOM 1399 C CA . ILE A 1 171 ? -9.149 -6.616 0.954 1.00 93.38 171 ILE A CA 1
ATOM 1400 C C . ILE A 1 171 ? -8.989 -7.366 2.263 1.00 93.38 171 ILE A C 1
ATOM 1402 O O . ILE A 1 171 ? -8.861 -6.769 3.329 1.00 93.38 171 ILE A O 1
ATOM 1406 N N . ILE A 1 172 ? -8.987 -8.685 2.176 1.00 93.88 172 ILE A N 1
ATOM 1407 C CA . ILE A 1 172 ? -8.861 -9.582 3.314 1.00 93.88 172 ILE A CA 1
ATOM 1408 C C . ILE A 1 172 ? -7.593 -10.385 3.107 1.00 93.88 172 ILE A C 1
ATOM 1410 O O . ILE A 1 172 ? -7.429 -10.989 2.052 1.00 93.88 172 ILE A O 1
ATOM 1414 N N . VAL A 1 173 ? -6.729 -10.415 4.115 1.00 93.88 173 VAL A N 1
ATOM 1415 C CA . VAL A 1 173 ? -5.577 -11.317 4.185 1.00 93.88 173 VAL A CA 1
ATOM 1416 C C . VAL A 1 173 ? -5.582 -12.034 5.525 1.00 93.88 173 VAL A C 1
ATOM 1418 O O . VAL A 1 173 ? -5.877 -11.426 6.551 1.00 93.88 173 VAL A O 1
ATOM 1421 N N . ASN A 1 174 ? -5.256 -13.323 5.544 1.00 94.25 174 ASN A N 1
ATOM 1422 C CA . ASN A 1 174 ? -5.214 -14.115 6.775 1.00 94.25 174 ASN A CA 1
ATOM 1423 C C . ASN A 1 174 ? -3.865 -14.048 7.503 1.00 94.25 174 ASN A C 1
ATOM 1425 O O . ASN A 1 174 ? -3.782 -14.494 8.645 1.00 94.25 174 ASN A O 1
ATOM 1429 N N . ARG A 1 175 ? -2.830 -13.507 6.850 1.00 93.69 175 ARG A N 1
ATOM 1430 C CA . ARG A 1 175 ? -1.470 -13.404 7.380 1.00 93.69 175 ARG A CA 1
ATOM 1431 C C . ARG A 1 175 ? -0.757 -12.148 6.895 1.00 93.69 175 ARG A C 1
ATOM 1433 O O . ARG A 1 175 ? -1.053 -11.662 5.800 1.00 93.69 175 ARG A O 1
ATOM 1440 N N . SER A 1 176 ? 0.203 -11.663 7.684 1.00 93.69 176 SER A N 1
ATOM 1441 C CA . SER A 1 176 ? 1.164 -10.659 7.214 1.00 93.69 176 SER A CA 1
ATOM 1442 C C . SER A 1 176 ? 1.999 -11.219 6.059 1.00 93.69 176 SER A C 1
ATOM 1444 O O . SER A 1 176 ? 2.154 -12.433 5.901 1.00 93.69 176 SER A O 1
ATOM 1446 N N . ASN A 1 177 ? 2.515 -10.326 5.217 1.00 95.25 177 ASN A N 1
ATOM 1447 C CA . ASN A 1 177 ? 3.347 -10.648 4.061 1.00 95.25 177 ASN A CA 1
ATOM 1448 C C . ASN A 1 177 ? 2.706 -11.703 3.142 1.00 95.25 177 ASN A C 1
ATOM 1450 O O . ASN A 1 177 ? 3.377 -12.620 2.667 1.00 95.25 177 ASN A O 1
ATOM 1454 N N . HIS A 1 178 ? 1.391 -11.590 2.905 1.00 94.12 178 HIS A N 1
ATOM 1455 C CA . HIS A 1 178 ? 0.669 -12.527 2.048 1.00 94.12 178 HIS A CA 1
ATOM 1456 C C . HIS A 1 178 ? 1.353 -12.638 0.664 1.00 94.12 178 HIS A C 1
ATOM 1458 O O . HIS A 1 178 ? 1.592 -11.599 0.040 1.00 94.12 178 HIS A O 1
ATOM 1464 N N . PRO A 1 179 ? 1.629 -13.854 0.144 1.00 92.94 179 PRO A N 1
ATOM 1465 C CA . PRO A 1 179 ? 2.395 -14.047 -1.092 1.00 92.94 179 PRO A CA 1
ATOM 1466 C C . PRO A 1 179 ? 1.866 -13.259 -2.294 1.00 92.94 179 PRO A C 1
ATOM 1468 O O . PRO A 1 179 ? 2.645 -12.615 -2.988 1.00 92.94 179 PRO A O 1
ATOM 1471 N N . ALA A 1 180 ? 0.545 -13.221 -2.489 1.00 88.81 180 ALA A N 1
ATOM 1472 C CA . ALA A 1 180 ? -0.074 -12.435 -3.562 1.00 88.81 180 ALA A CA 1
ATOM 1473 C C . ALA A 1 180 ? 0.254 -10.926 -3.491 1.00 88.81 180 ALA A C 1
ATOM 1475 O O . ALA A 1 180 ? 0.525 -10.303 -4.516 1.00 88.81 180 ALA A O 1
ATOM 1476 N N . LEU A 1 181 ? 0.282 -10.336 -2.288 1.00 91.31 181 LEU A N 1
ATOM 1477 C CA . LEU A 1 181 ? 0.641 -8.925 -2.107 1.00 91.31 181 LEU A CA 1
ATOM 1478 C C . LEU A 1 181 ? 2.148 -8.695 -2.281 1.00 91.31 181 LEU A C 1
ATOM 1480 O O . LEU A 1 181 ? 2.548 -7.661 -2.816 1.00 91.31 181 LEU A O 1
ATOM 1484 N N . LEU A 1 182 ? 2.985 -9.653 -1.863 1.00 94.12 182 LEU A N 1
ATOM 1485 C CA . LEU A 1 182 ? 4.433 -9.609 -2.093 1.00 94.12 182 LEU A CA 1
ATOM 1486 C C . LEU A 1 182 ? 4.772 -9.699 -3.583 1.00 94.12 182 LEU A C 1
ATOM 1488 O O . LEU A 1 182 ? 5.651 -8.980 -4.051 1.00 94.12 182 LEU A O 1
ATOM 1492 N N . GLU A 1 183 ? 4.064 -10.532 -4.345 1.00 90.88 183 GLU A N 1
ATOM 1493 C CA . GLU A 1 183 ? 4.208 -10.584 -5.801 1.00 90.88 183 GLU A CA 1
ATOM 1494 C C . GLU A 1 183 ? 3.783 -9.254 -6.440 1.00 90.88 183 GLU A C 1
ATOM 1496 O O . GLU A 1 183 ? 4.466 -8.731 -7.322 1.00 90.88 183 GLU A O 1
ATOM 1501 N N . GLY A 1 184 ? 2.699 -8.655 -5.944 1.00 89.31 184 GLY A N 1
ATOM 1502 C CA . GLY A 1 184 ? 2.290 -7.301 -6.302 1.00 89.31 184 GLY A CA 1
ATOM 1503 C C . GLY A 1 184 ? 3.371 -6.250 -6.060 1.00 89.31 184 GLY A C 1
ATOM 1504 O O . GLY A 1 184 ? 3.647 -5.425 -6.932 1.00 89.31 184 GLY A O 1
ATOM 1505 N N . LEU A 1 185 ? 4.015 -6.292 -4.893 1.00 92.88 185 LEU A N 1
ATOM 1506 C CA . LEU A 1 185 ? 5.139 -5.418 -4.562 1.00 92.88 185 LEU A CA 1
ATOM 1507 C C . LEU A 1 185 ? 6.348 -5.677 -5.468 1.00 92.88 185 LEU A C 1
ATOM 1509 O O . LEU A 1 185 ? 6.930 -4.728 -5.986 1.00 92.88 185 LEU A O 1
ATOM 1513 N N . SER A 1 186 ? 6.678 -6.943 -5.726 1.00 92.38 186 SER A N 1
ATOM 1514 C CA . SER A 1 186 ? 7.740 -7.327 -6.661 1.00 92.38 186 SER A CA 1
ATOM 1515 C C . SER A 1 186 ? 7.474 -6.786 -8.070 1.00 92.38 186 SER A C 1
ATOM 1517 O O . SER A 1 186 ? 8.382 -6.272 -8.723 1.00 92.38 186 SER A O 1
ATOM 1519 N N . PHE A 1 187 ? 6.215 -6.791 -8.516 1.00 89.62 187 PHE A N 1
ATOM 1520 C CA . PHE A 1 187 ? 5.822 -6.168 -9.777 1.00 89.62 187 PHE A CA 1
ATOM 1521 C C . PHE A 1 187 ? 6.074 -4.652 -9.776 1.00 89.62 187 PHE A C 1
ATOM 1523 O O . PHE A 1 187 ? 6.666 -4.146 -10.729 1.00 89.62 187 PHE A O 1
ATOM 1530 N N . MET A 1 188 ? 5.706 -3.938 -8.705 1.00 90.00 188 MET A N 1
ATOM 1531 C CA . MET A 1 188 ? 6.011 -2.502 -8.552 1.00 90.00 188 MET A CA 1
ATOM 1532 C C . MET A 1 188 ? 7.514 -2.226 -8.541 1.00 90.00 188 MET A C 1
ATOM 1534 O O . MET A 1 188 ? 7.965 -1.213 -9.061 1.00 90.00 188 MET A O 1
ATOM 1538 N N . HIS A 1 189 ? 8.301 -3.139 -7.973 1.00 93.25 189 HIS A N 1
ATOM 1539 C CA . HIS A 1 189 ? 9.758 -3.065 -7.994 1.00 93.25 189 HIS A CA 1
ATOM 1540 C C . HIS A 1 189 ? 10.340 -3.289 -9.394 1.00 93.25 189 HIS A C 1
ATOM 1542 O O . HIS A 1 189 ? 11.498 -2.964 -9.600 1.00 93.25 189 HIS A O 1
ATOM 1548 N N . SER A 1 190 ? 9.588 -3.831 -10.350 1.00 87.62 190 SER A N 1
ATOM 1549 C CA . SER A 1 190 ? 10.084 -4.171 -11.697 1.00 87.62 190 SER A CA 1
ATOM 1550 C C . SER A 1 190 ? 9.589 -3.242 -12.812 1.00 87.62 190 SER A C 1
ATOM 1552 O O . SER A 1 190 ? 9.992 -3.395 -13.962 1.00 87.62 190 SER A O 1
ATOM 1554 N N . LYS A 1 191 ? 8.693 -2.294 -12.507 1.00 83.25 191 LYS A N 1
ATOM 1555 C CA . LYS A 1 191 ? 8.037 -1.446 -13.511 1.00 83.25 191 LYS A CA 1
ATOM 1556 C C . LYS A 1 191 ? 7.939 0.008 -13.069 1.00 83.25 191 LYS A C 1
ATOM 1558 O O . LYS A 1 191 ? 7.432 0.302 -11.994 1.00 83.25 191 LYS A O 1
ATOM 1563 N N . VAL A 1 192 ? 8.350 0.917 -13.952 1.00 78.00 192 VAL A N 1
ATOM 1564 C CA . VAL A 1 192 ? 8.383 2.370 -13.689 1.00 78.00 192 VAL A CA 1
ATOM 1565 C C . VAL A 1 192 ? 6.989 2.997 -13.643 1.00 78.00 192 VAL A C 1
ATOM 1567 O O . VAL A 1 192 ? 6.752 3.927 -12.878 1.00 78.00 192 VAL A O 1
ATOM 1570 N N . ASP A 1 193 ? 6.052 2.483 -14.434 1.00 74.12 193 ASP A N 1
ATOM 1571 C CA . ASP A 1 193 ? 4.692 3.004 -14.589 1.00 74.12 193 ASP A CA 1
ATOM 1572 C C . ASP A 1 193 ? 3.638 2.188 -13.822 1.00 74.12 193 ASP A C 1
ATOM 1574 O O . ASP A 1 193 ? 2.434 2.375 -14.014 1.00 74.12 193 ASP A O 1
ATOM 1578 N N . ALA A 1 194 ? 4.065 1.270 -12.949 1.00 79.31 194 ALA A N 1
ATOM 1579 C CA . ALA A 1 194 ? 3.136 0.418 -12.226 1.00 79.31 194 ALA A CA 1
ATOM 1580 C C . ALA A 1 194 ? 2.246 1.238 -11.284 1.00 79.31 194 ALA A C 1
ATOM 1582 O O . ALA A 1 194 ? 2.721 1.951 -10.397 1.00 79.31 194 ALA A O 1
ATOM 1583 N N . HIS A 1 195 ? 0.933 1.099 -11.468 1.00 83.31 195 HIS A N 1
ATOM 1584 C CA . HIS A 1 195 ? -0.054 1.699 -10.584 1.00 83.31 195 HIS A CA 1
ATOM 1585 C C . HIS A 1 195 ? -0.258 0.813 -9.342 1.00 83.31 195 HIS A C 1
ATOM 1587 O O . HIS A 1 195 ? -0.433 -0.396 -9.508 1.00 83.31 195 HIS A O 1
ATOM 1593 N N . PRO A 1 196 ? -0.326 1.359 -8.113 1.00 81.25 196 PRO A N 1
ATOM 1594 C CA . PRO A 1 196 ? -0.433 0.548 -6.896 1.00 81.25 196 PRO A CA 1
ATOM 1595 C C . PRO A 1 196 ? -1.668 -0.356 -6.831 1.00 81.25 196 PRO A C 1
ATOM 1597 O O . PRO A 1 196 ? -1.606 -1.420 -6.223 1.00 81.25 196 PRO A O 1
ATOM 1600 N N . ILE A 1 197 ? -2.768 -0.006 -7.507 1.00 75.38 197 ILE A N 1
ATOM 1601 C CA . ILE A 1 197 ? -3.930 -0.906 -7.648 1.00 75.38 197 ILE A CA 1
ATOM 1602 C C . ILE A 1 197 ? -3.547 -2.267 -8.259 1.00 75.38 197 ILE A C 1
ATOM 1604 O O . ILE A 1 197 ? -4.110 -3.295 -7.901 1.00 75.38 197 ILE A O 1
ATOM 1608 N N . MET A 1 198 ? -2.516 -2.299 -9.111 1.00 68.38 198 MET A N 1
ATOM 1609 C CA . MET A 1 198 ? -2.018 -3.525 -9.732 1.00 68.38 198 MET A CA 1
ATOM 1610 C C . MET A 1 198 ? -1.234 -4.418 -8.764 1.00 68.38 198 MET A C 1
ATOM 1612 O O . MET A 1 198 ? -1.005 -5.580 -9.097 1.00 68.38 198 MET A O 1
ATOM 1616 N N . MET A 1 199 ? -0.822 -3.924 -7.586 1.00 66.38 199 MET A N 1
ATOM 1617 C CA . MET A 1 199 ? -0.212 -4.780 -6.556 1.00 66.38 199 MET A CA 1
ATOM 1618 C C . MET A 1 199 ? -1.203 -5.830 -6.067 1.00 66.38 199 MET A C 1
ATOM 1620 O O . MET A 1 199 ? -0.835 -6.967 -5.801 1.00 66.38 199 MET A O 1
ATOM 1624 N N . VAL A 1 200 ? -2.474 -5.454 -5.962 1.00 61.16 200 VAL A N 1
ATOM 1625 C CA . VAL A 1 200 ? -3.515 -6.369 -5.498 1.00 61.16 200 VAL A CA 1
ATOM 1626 C C . VAL A 1 200 ? -3.956 -7.323 -6.615 1.00 61.16 200 VAL A C 1
ATOM 1628 O O . VAL A 1 200 ? -4.559 -8.354 -6.356 1.00 61.16 200 VAL A O 1
ATOM 1631 N N . TRP A 1 201 ? -3.584 -7.030 -7.864 1.00 63.06 201 TRP A N 1
ATOM 1632 C CA . TRP A 1 201 ? -3.814 -7.868 -9.040 1.00 63.06 201 TRP A CA 1
ATOM 1633 C C . TRP A 1 201 ? -2.608 -8.776 -9.327 1.00 63.06 201 TRP A C 1
ATOM 1635 O O . TRP A 1 201 ? -2.076 -8.742 -10.436 1.00 63.06 201 TRP A O 1
ATOM 1645 N N . GLY A 1 202 ? -2.124 -9.554 -8.349 1.00 53.16 202 GLY A N 1
ATOM 1646 C CA . GLY A 1 202 ? -0.993 -10.492 -8.511 1.00 53.16 202 GLY A CA 1
ATOM 1647 C C . GLY A 1 202 ? -1.021 -11.298 -9.826 1.00 53.16 202 GLY A C 1
ATOM 1648 O O . GLY A 1 202 ? -2.043 -11.380 -10.514 1.00 53.16 202 GLY A O 1
ATOM 1649 N N . LYS A 1 203 ? 0.104 -11.887 -10.241 1.00 47.41 203 LYS A N 1
ATOM 1650 C CA . LYS A 1 203 ? 0.193 -12.600 -11.534 1.00 47.41 203 LYS A CA 1
ATOM 1651 C C . LYS A 1 203 ? -0.818 -13.754 -11.604 1.00 47.41 203 LYS A C 1
ATOM 1653 O O . LYS A 1 203 ? -1.373 -14.013 -12.670 1.00 47.41 203 LYS A O 1
ATOM 1658 N N . GLU A 1 204 ? -1.134 -14.366 -10.463 1.00 46.06 204 GLU A N 1
ATOM 1659 C CA . GLU A 1 204 ? -2.202 -15.366 -10.319 1.00 46.06 204 GLU A CA 1
ATOM 1660 C C . GLU A 1 204 ? -3.613 -14.801 -10.567 1.00 46.06 204 GLU A C 1
ATOM 1662 O O . GLU A 1 204 ? -4.374 -15.397 -11.327 1.00 46.06 204 GLU A O 1
ATOM 1667 N N . LEU A 1 205 ? -3.957 -13.618 -10.042 1.00 50.41 205 LEU A N 1
ATOM 1668 C CA . LEU A 1 205 ? -5.253 -12.965 -10.308 1.00 50.41 205 LEU A CA 1
ATOM 1669 C C . LEU A 1 205 ? -5.361 -12.465 -11.758 1.00 50.41 205 LEU A C 1
ATOM 1671 O O . LEU A 1 205 ? -6.430 -12.547 -12.362 1.00 50.41 205 LEU A O 1
ATOM 1675 N N . ARG A 1 206 ? -4.242 -12.032 -12.355 1.00 50.31 206 ARG A N 1
ATOM 1676 C CA . ARG A 1 206 ? -4.160 -11.702 -13.790 1.00 50.31 206 ARG A CA 1
ATOM 1677 C C . ARG A 1 206 ? -4.407 -12.916 -14.688 1.00 50.31 206 ARG A C 1
ATOM 1679 O O . ARG A 1 206 ? -5.052 -12.766 -15.720 1.00 50.31 206 ARG A O 1
ATOM 1686 N N . ASN A 1 207 ? -3.955 -14.106 -14.293 1.00 38.31 207 ASN A N 1
ATOM 1687 C CA . ASN A 1 207 ? -4.222 -15.344 -15.032 1.00 38.31 207 ASN A CA 1
ATOM 1688 C C . ASN A 1 207 ? -5.655 -15.867 -14.820 1.00 38.31 207 ASN A C 1
ATOM 1690 O O . ASN A 1 207 ? -6.238 -16.410 -15.757 1.00 38.31 207 ASN A O 1
ATOM 1694 N N . ILE A 1 208 ? -6.259 -15.646 -13.646 1.00 39.94 208 ILE A N 1
ATOM 1695 C CA . ILE A 1 208 ? -7.684 -15.945 -13.399 1.00 39.94 208 ILE A CA 1
ATOM 1696 C C . ILE A 1 208 ? -8.597 -15.077 -14.286 1.00 39.94 208 ILE A C 1
ATOM 1698 O O . ILE A 1 208 ? -9.620 -15.559 -14.761 1.00 39.94 208 ILE A O 1
ATOM 1702 N N . LEU A 1 209 ? -8.195 -13.841 -14.604 1.00 33.25 209 LEU A N 1
ATOM 1703 C CA . LEU A 1 209 ? -8.905 -12.956 -15.543 1.00 33.25 209 LEU A CA 1
ATOM 1704 C C . LEU A 1 209 ? -8.781 -13.361 -17.028 1.00 33.25 209 LEU A C 1
ATOM 1706 O O . LEU A 1 209 ? -9.574 -12.896 -17.843 1.00 33.25 209 LEU A O 1
ATOM 1710 N N . ILE A 1 210 ? -7.832 -14.233 -17.393 1.00 31.98 210 ILE A N 1
ATOM 1711 C CA . ILE A 1 210 ? -7.684 -14.762 -18.766 1.00 31.98 210 ILE A CA 1
ATOM 1712 C C . ILE A 1 210 ? -8.478 -16.070 -18.953 1.00 31.98 210 ILE A C 1
ATOM 1714 O O . ILE A 1 210 ? -8.835 -16.425 -20.080 1.00 31.98 210 ILE A O 1
ATOM 1718 N N . LEU A 1 211 ? -8.857 -16.755 -17.868 1.00 25.48 211 LEU A N 1
ATOM 1719 C CA . LEU A 1 211 ? -9.833 -17.840 -17.927 1.00 25.48 211 LEU A CA 1
ATOM 1720 C C . LEU A 1 211 ? -11.258 -17.276 -17.950 1.00 25.48 211 LEU A C 1
ATOM 1722 O O . LEU A 1 211 ? -11.952 -17.170 -16.939 1.00 25.48 211 LEU A O 1
ATOM 1726 N N . HIS A 1 212 ? -11.733 -16.998 -19.165 1.00 32.41 212 HIS A N 1
ATOM 1727 C CA . HIS A 1 212 ? -13.142 -17.190 -19.496 1.00 32.41 212 HIS A CA 1
ATOM 1728 C C . HIS A 1 212 ? -13.667 -18.447 -18.762 1.00 32.41 212 HIS A C 1
ATOM 1730 O O . HIS A 1 212 ? -13.142 -19.537 -18.967 1.00 32.41 212 HIS A O 1
ATOM 1736 N N . HIS A 1 213 ? -14.732 -18.286 -17.967 1.00 29.92 213 HIS A N 1
ATOM 1737 C CA . HIS A 1 213 ? -15.518 -19.354 -17.318 1.00 29.92 213 HIS A CA 1
ATOM 1738 C C . HIS A 1 213 ? -14.985 -19.996 -16.019 1.00 29.92 213 HIS A C 1
ATOM 1740 O O . HIS A 1 213 ? -15.223 -21.182 -15.790 1.00 29.92 213 HIS A O 1
ATOM 1746 N N . CYS A 1 214 ? -14.395 -19.242 -15.088 1.00 25.14 214 CYS A N 1
ATOM 1747 C CA . CYS A 1 214 ? -14.243 -19.743 -13.714 1.00 25.14 214 CYS A CA 1
ATOM 1748 C C . CYS A 1 214 ? -15.336 -19.209 -12.780 1.00 25.14 214 CYS A C 1
ATOM 1750 O O . CYS A 1 214 ? -15.291 -18.095 -12.267 1.00 25.14 214 CYS A O 1
ATOM 1752 N N . ILE A 1 215 ? -16.328 -20.076 -12.578 1.00 31.09 215 ILE A N 1
ATOM 1753 C CA . ILE A 1 215 ? -17.243 -20.126 -11.439 1.00 31.09 215 ILE A CA 1
ATOM 1754 C C . ILE A 1 215 ? -16.453 -19.833 -10.153 1.00 31.09 215 ILE A C 1
ATOM 1756 O O . ILE A 1 215 ? -15.640 -20.655 -9.736 1.00 31.09 215 ILE A O 1
ATOM 1760 N N . ILE A 1 216 ? -16.714 -18.701 -9.498 1.00 27.14 216 ILE A N 1
ATOM 1761 C CA . ILE A 1 216 ? -16.457 -18.579 -8.062 1.00 27.14 216 ILE A CA 1
ATOM 1762 C C . ILE A 1 216 ? -17.800 -18.777 -7.375 1.00 27.14 216 ILE A C 1
ATOM 1764 O O . ILE A 1 216 ? -18.751 -18.013 -7.537 1.00 27.14 216 ILE A O 1
ATOM 1768 N N . ILE A 1 217 ? -17.858 -19.909 -6.691 1.00 24.27 217 ILE A N 1
ATOM 1769 C CA . ILE A 1 217 ? -18.969 -20.449 -5.926 1.00 24.27 217 ILE A CA 1
ATOM 1770 C C . ILE A 1 217 ? -19.448 -19.394 -4.917 1.00 24.27 217 ILE A C 1
ATOM 1772 O O . ILE A 1 217 ? -18.713 -18.990 -4.021 1.00 24.27 217 ILE A O 1
ATOM 1776 N N . ILE A 1 218 ? -20.701 -18.963 -5.067 1.00 23.64 218 ILE A N 1
ATOM 1777 C CA . ILE A 1 218 ? -21.516 -18.441 -3.963 1.00 23.64 218 ILE A CA 1
ATOM 1778 C C . ILE A 1 218 ? -21.791 -19.625 -3.018 1.00 23.64 218 ILE A C 1
ATOM 1780 O O . ILE A 1 218 ? -21.947 -20.731 -3.538 1.00 23.64 218 ILE A O 1
ATOM 1784 N N . ILE A 1 219 ? -21.986 -19.356 -1.707 1.00 23.23 219 ILE A N 1
ATOM 1785 C CA . ILE A 1 219 ? -22.746 -20.145 -0.687 1.00 23.23 219 ILE A CA 1
ATOM 1786 C C . ILE A 1 219 ? -21.852 -20.774 0.440 1.00 23.23 219 ILE A C 1
ATOM 1788 O O . ILE A 1 219 ? -20.808 -21.315 0.106 1.00 23.23 219 ILE A O 1
ATOM 1792 N N . PHE A 1 220 ? -22.121 -20.808 1.775 1.00 21.88 220 PHE A N 1
ATOM 1793 C CA . PHE A 1 220 ? -23.246 -20.468 2.699 1.00 21.88 220 PHE A CA 1
ATOM 1794 C C . PHE A 1 220 ? -22.737 -20.064 4.119 1.00 21.88 220 PHE A C 1
ATOM 1796 O O . PHE A 1 220 ? -21.607 -20.340 4.509 1.00 21.88 220 PHE A O 1
ATOM 1803 N N . VAL A 1 221 ? -23.663 -19.491 4.899 1.00 23.62 221 VAL A N 1
ATOM 1804 C CA . VAL A 1 221 ? -23.692 -19.198 6.348 1.00 23.62 221 VAL A CA 1
ATOM 1805 C C . VAL A 1 221 ? -23.805 -20.463 7.242 1.00 23.62 221 VAL A C 1
ATOM 1807 O O . VAL A 1 221 ? -24.497 -21.413 6.889 1.00 23.62 221 VAL A O 1
ATOM 1810 N N . THR A 1 222 ? -23.221 -20.370 8.454 1.00 25.42 222 THR A N 1
ATOM 1811 C CA . THR A 1 222 ? -23.366 -21.160 9.718 1.00 25.42 222 THR A CA 1
ATOM 1812 C C . THR A 1 222 ? -22.877 -22.612 9.834 1.00 25.42 222 THR A C 1
ATOM 1814 O O . THR A 1 222 ? -23.365 -23.498 9.145 1.00 25.42 222 THR A O 1
ATOM 1817 N N . LEU A 1 223 ? -22.116 -22.882 10.913 1.00 23.98 223 LEU A N 1
ATOM 1818 C CA . LEU A 1 223 ? -22.454 -23.951 11.866 1.00 23.98 223 LEU A CA 1
ATOM 1819 C C . LEU A 1 223 ? -21.888 -23.699 13.277 1.00 23.98 223 LEU A C 1
ATOM 1821 O O . LEU A 1 223 ? -20.733 -23.317 13.455 1.00 23.98 223 LEU A O 1
ATOM 1825 N N . LEU A 1 224 ? -22.758 -23.917 14.267 1.00 26.89 224 LEU A N 1
ATOM 1826 C CA . LEU A 1 224 ? -22.448 -24.073 15.685 1.00 26.89 224 LEU A CA 1
ATOM 1827 C C . LEU A 1 224 ? -21.395 -25.169 15.914 1.00 26.89 224 LEU A C 1
ATOM 1829 O O . LEU A 1 224 ? -21.461 -26.229 15.300 1.00 26.89 224 LEU A O 1
ATOM 1833 N N . SER A 1 225 ? -20.571 -24.980 16.944 1.00 23.25 225 SER A N 1
ATOM 1834 C CA . SER A 1 225 ? -20.105 -26.077 17.796 1.00 23.25 225 SER A CA 1
ATOM 1835 C C . SER A 1 225 ? -20.225 -25.648 19.257 1.00 23.25 225 SER A C 1
ATOM 1837 O O . SER A 1 225 ? -19.352 -24.986 19.813 1.00 23.25 225 SER A O 1
ATOM 1839 N N . LEU A 1 226 ? -21.357 -26.019 19.855 1.00 29.94 226 LEU A N 1
ATOM 1840 C CA . LEU A 1 226 ? -21.520 -26.213 21.291 1.00 29.94 226 LEU A CA 1
ATOM 1841 C C . LEU A 1 226 ? -20.658 -27.421 21.703 1.00 29.94 226 LEU A C 1
ATOM 1843 O O . LEU A 1 226 ? -20.856 -28.471 21.108 1.00 29.94 226 LEU A O 1
ATOM 1847 N N . THR A 1 227 ? -19.766 -27.265 22.691 1.00 29.50 227 THR A N 1
ATOM 1848 C CA . THR A 1 227 ? -19.239 -28.266 23.666 1.00 29.50 227 THR A CA 1
ATOM 1849 C C . THR A 1 227 ? -17.995 -27.634 24.319 1.00 29.50 227 THR A C 1
ATOM 1851 O O . THR A 1 227 ? -17.102 -27.218 23.595 1.00 29.50 227 THR A O 1
ATOM 1854 N N . THR A 1 228 ? -17.828 -27.474 25.634 1.00 28.86 228 THR A N 1
ATOM 1855 C CA . THR A 1 228 ? -18.505 -28.093 26.779 1.00 28.86 228 THR A CA 1
ATOM 1856 C C . THR A 1 228 ? -18.309 -27.190 28.000 1.00 28.86 228 THR A C 1
ATOM 1858 O O . THR A 1 228 ? -17.190 -26.775 28.289 1.00 28.86 228 THR A O 1
ATOM 1861 N N . LEU A 1 229 ? -19.402 -26.917 28.709 1.00 28.84 229 LEU A N 1
ATOM 1862 C CA . LEU A 1 229 ? -19.399 -26.626 30.138 1.00 28.84 229 LEU A CA 1
ATOM 1863 C C . LEU A 1 229 ? -19.339 -27.990 30.842 1.00 28.84 229 LEU A C 1
ATOM 1865 O O . LEU A 1 229 ? -20.287 -28.759 30.686 1.00 28.84 229 LEU A O 1
ATOM 1869 N N . ILE A 1 230 ? -18.254 -28.286 31.559 1.00 43.09 230 ILE A N 1
ATOM 1870 C CA . ILE A 1 230 ? -18.251 -29.018 32.840 1.00 43.09 230 ILE A CA 1
ATOM 1871 C C . ILE A 1 230 ? -17.181 -28.351 33.696 1.00 43.09 230 ILE A C 1
ATOM 1873 O O . ILE A 1 230 ? -16.045 -28.221 33.187 1.00 43.09 230 ILE A O 1
#